Protein AF-A0A239KGS4-F1 (afdb_monomer)

Secondary structure (DSSP, 8-state):
-HHHHTT-----SS-HHHHHHHHHHHHHHHTT----S---HHHHHHHHHHHH-TT--PPEEESS-S-SSEEEEEETTTTEEEEEETTEEEEEEEEEEESSGGGS--EEEEEEEEEESPPB-GGGTS--B-TT-TT-TTTTEEEEETGGGGTSSEEE--S-GGGTTSEEESS-EEE-HHHHHHHHHHPPTT-EEEEE-HHHHHHTTEEE--S--

Nearest PDB structures (foldseek):
  4a1i-assembly1_A  TM=6.916E-01  e=2.604E-13  Bacillus subtilis
  5lb1-assembly2_B  TM=8.284E-01  e=2.197E-08  Mycobacterium tuberculosis H37Rv
  4xvo-assembly3_C  TM=7.934E-01  e=1.800E-08  Mycolicibacterium smegmatis MC2 155
  4jmx-assembly1_A  TM=7.770E-01  e=1.924E-08  Mycobacterium tuberculosis
  3zg4-assembly1_A  TM=7.367E-01  e=7.600E-09  Enterococcus faecium

Radius of gyration: 16.43 Å; Cα contacts (8 Å, |Δi|>4): 487; chains: 1; bounding box: 43×29×46 Å

InterPro domains:
  IPR005490 L,D-transpeptidase catalytic domain [PF03734] (70-195)
  IPR005490 L,D-transpeptidase catalytic domain [PS52029] (70-196)
  IPR005490 L,D-transpeptidase catalytic domain [cd16913] (71-195)
  IPR038063 L,D-transpeptidase catalytic domain-like [G3DSA:2.40.440.10] (63-195)
  IPR038063 L,D-transpeptidase catalytic domain-like [SSF141523] (68-195)
  IPR050979 Bacterial L,D-transpeptidase [PTHR30582] (54-197)

Solvent-accessible surface area (backbone atoms only — not comparable to full-atom values): 11067 Å² total; per-residue (Å²): 110,67,56,50,76,73,63,41,47,52,88,85,52,94,47,64,68,60,21,52,38,50,15,44,20,37,51,26,20,53,40,45,35,70,18,59,49,70,87,47,74,68,52,49,58,53,46,56,49,32,72,76,35,84,79,65,59,50,61,60,50,49,76,64,55,99,45,77,52,61,34,38,38,36,33,63,68,36,22,29,36,38,38,27,41,32,64,45,81,74,47,51,37,36,19,16,33,8,53,52,70,80,51,32,68,69,49,82,41,23,28,68,46,77,39,75,30,41,65,36,76,26,86,89,79,49,78,63,35,59,43,68,40,78,81,15,67,44,18,52,32,37,35,11,30,41,56,87,76,22,80,75,30,33,46,20,8,40,53,55,75,84,43,47,25,39,57,68,37,93,17,30,38,31,24,53,49,72,58,35,51,57,49,52,76,73,60,59,75,67,29,46,32,38,28,26,43,57,70,55,29,44,78,62,38,38,41,74,40,54,99,81,124

Mean predicted aligned error: 3.2 Å

Sequence (213 aa):
MALKELGYYKEDYQSQDINMRNAIVRFQSDLNLNVDGSFGKISLKALEKRMIDENFKYPDDVDNPPTDKEWIVINKTKRILTYYRGKEVIKKYPIAQGKNPSYTPEGKFTIVNKMVNPRWGGAGIATPVAGGSPENPLGYRWMGVSYKGGGSIGIHGNNSPTSIGTNASLGCIRMINSDVEELFEVVKLNIPVWIGSHEKLQQWGVYNNSYID

Structure (mmCIF, N/CA/C/O backbone):
data_AF-A0A239KGS4-F1
#
_entry.id   AF-A0A239KGS4-F1
#
loop_
_atom_site.group_PDB
_atom_site.id
_atom_site.type_symbol
_atom_site.label_atom_id
_atom_site.label_alt_id
_atom_site.label_comp_id
_atom_site.label_asym_id
_atom_site.label_entity_id
_atom_site.label_seq_id
_atom_site.pdbx_PDB_ins_code
_atom_site.Cartn_x
_atom_site.Cartn_y
_atom_site.Cartn_z
_atom_site.occupancy
_atom_site.B_iso_or_equiv
_atom_site.auth_seq_id
_atom_site.auth_comp_id
_atom_site.auth_asym_id
_atom_site.auth_atom_id
_atom_site.pdbx_PDB_model_num
ATOM 1 N N . MET A 1 1 ? 8.459 -4.650 22.638 1.00 73.12 1 MET A N 1
ATOM 2 C CA . MET A 1 1 ? 7.757 -5.831 23.181 1.00 73.12 1 MET A CA 1
ATOM 3 C C . MET A 1 1 ? 6.316 -5.860 22.674 1.00 73.12 1 MET A C 1
ATOM 5 O O . MET A 1 1 ? 6.033 -6.707 21.842 1.00 73.12 1 MET A O 1
ATOM 9 N N . ALA A 1 2 ? 5.495 -4.844 22.973 1.00 92.12 2 ALA A N 1
ATOM 10 C CA . ALA A 1 2 ? 4.084 -4.785 22.557 1.00 92.12 2 ALA A CA 1
ATOM 11 C C . ALA A 1 2 ? 3.809 -5.004 21.049 1.00 92.12 2 ALA A C 1
ATOM 13 O O . ALA A 1 2 ? 3.003 -5.851 20.689 1.00 92.12 2 ALA A O 1
ATOM 14 N N . LEU A 1 3 ? 4.509 -4.317 20.131 1.00 93.88 3 LEU A N 1
ATOM 15 C CA . LEU A 1 3 ? 4.275 -4.516 18.684 1.00 93.88 3 LEU A CA 1
ATOM 16 C C . LEU A 1 3 ? 4.621 -5.931 18.185 1.00 93.88 3 LEU A C 1
ATOM 18 O O . LEU A 1 3 ? 4.105 -6.358 17.154 1.00 93.88 3 LEU A O 1
ATOM 22 N N . LYS A 1 4 ? 5.496 -6.653 18.898 1.00 94.12 4 LYS A N 1
ATOM 23 C CA . LYS A 1 4 ? 5.814 -8.053 18.597 1.00 94.12 4 LYS A CA 1
ATOM 24 C C . LYS A 1 4 ? 4.689 -8.975 19.064 1.00 94.12 4 LYS A C 1
ATOM 26 O O . LYS A 1 4 ? 4.283 -9.837 18.299 1.00 94.12 4 LYS A O 1
ATOM 31 N N . GLU A 1 5 ? 4.160 -8.748 20.264 1.00 93.31 5 GLU A N 1
ATOM 32 C CA . GLU A 1 5 ? 3.013 -9.489 20.815 1.00 93.31 5 GLU A CA 1
ATOM 33 C C . GLU A 1 5 ? 1.747 -9.286 19.976 1.00 93.31 5 GLU A C 1
ATOM 35 O O . GLU A 1 5 ? 1.030 -10.238 19.701 1.00 93.31 5 GLU A O 1
ATOM 40 N N . LEU A 1 6 ? 1.538 -8.069 19.467 1.00 93.69 6 LEU A N 1
ATOM 41 C CA . LEU A 1 6 ? 0.438 -7.733 18.559 1.00 93.69 6 LEU A CA 1
ATOM 42 C C . LEU A 1 6 ? 0.643 -8.234 17.112 1.00 93.69 6 LEU A C 1
ATOM 44 O O . LEU A 1 6 ? -0.180 -7.948 16.245 1.00 93.69 6 LEU A O 1
ATOM 48 N N . GLY A 1 7 ? 1.744 -8.939 16.822 1.00 94.94 7 GLY A N 1
ATOM 49 C CA . GLY A 1 7 ? 1.984 -9.589 15.529 1.00 94.94 7 GLY A CA 1
ATOM 50 C C . GLY A 1 7 ? 2.492 -8.688 14.394 1.00 94.94 7 GLY A C 1
ATOM 51 O O . GLY A 1 7 ? 2.542 -9.127 13.246 1.00 94.94 7 GLY A O 1
ATOM 52 N N . TYR A 1 8 ? 2.899 -7.444 14.668 1.00 96.81 8 TYR A N 1
ATOM 53 C CA . TYR A 1 8 ? 3.414 -6.533 13.631 1.00 96.81 8 TYR A CA 1
ATOM 54 C C . TYR A 1 8 ? 4.899 -6.740 13.310 1.00 96.81 8 TYR A C 1
ATOM 56 O O . TYR A 1 8 ? 5.359 -6.401 12.214 1.00 96.81 8 TYR A O 1
ATOM 64 N N . TYR A 1 9 ? 5.667 -7.272 14.263 1.00 97.62 9 TYR A N 1
ATOM 65 C CA . TYR A 1 9 ? 7.092 -7.541 14.085 1.00 97.62 9 TYR A CA 1
ATOM 66 C C . TYR A 1 9 ? 7.311 -8.829 13.285 1.00 97.62 9 TYR A C 1
ATOM 68 O O . TYR A 1 9 ? 6.886 -9.902 13.706 1.00 97.62 9 TYR A O 1
ATOM 76 N N . LYS A 1 10 ? 8.031 -8.723 12.163 1.00 96.88 10 LYS A N 1
ATOM 77 C CA . LYS A 1 10 ? 8.506 -9.859 11.361 1.00 96.88 10 LYS A CA 1
ATOM 78 C C . LYS A 1 10 ? 10.023 -9.763 11.200 1.00 96.88 10 LYS A C 1
ATOM 80 O O . LYS A 1 10 ? 10.555 -8.661 11.066 1.00 96.88 10 LYS A O 1
ATOM 85 N N . GLU A 1 11 ? 10.704 -10.903 11.183 1.00 96.56 11 GLU A N 1
ATOM 86 C CA . GLU A 1 11 ? 12.157 -11.000 10.971 1.00 96.56 11 GLU A CA 1
ATOM 87 C C . GLU A 1 11 ? 12.492 -11.001 9.473 1.00 96.56 11 GLU A C 1
ATOM 89 O O . GLU A 1 11 ? 13.077 -11.937 8.942 1.00 96.56 11 GLU A O 1
ATOM 94 N N . ASP A 1 12 ? 12.072 -9.941 8.776 1.00 94.12 12 ASP A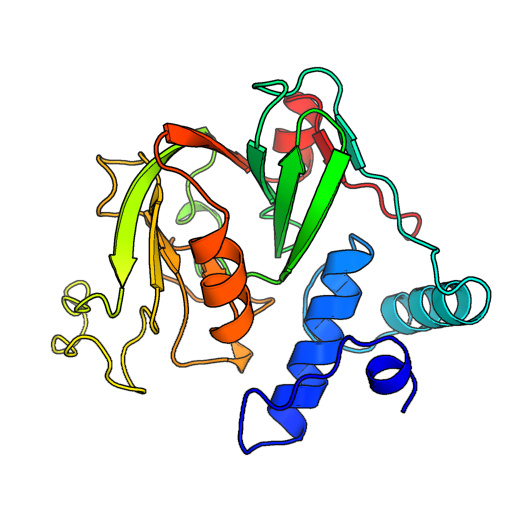 N 1
ATOM 95 C CA . ASP A 1 12 ? 12.236 -9.812 7.322 1.00 94.12 12 ASP A CA 1
ATOM 96 C C . ASP A 1 12 ? 13.696 -9.514 6.917 1.00 94.12 12 ASP A C 1
ATOM 98 O O . ASP A 1 12 ? 14.110 -9.801 5.795 1.00 94.12 12 ASP A O 1
ATOM 102 N N . TYR A 1 13 ? 14.470 -8.899 7.818 1.00 95.12 13 TYR A N 1
ATOM 103 C CA . TYR A 1 13 ? 15.855 -8.473 7.605 1.00 95.12 13 TYR A CA 1
ATOM 104 C C . TYR A 1 13 ? 16.752 -8.923 8.763 1.00 95.12 13 TYR A C 1
ATOM 106 O O . TYR A 1 13 ? 16.291 -9.121 9.884 1.00 95.12 13 TYR A O 1
ATOM 114 N N . GLN A 1 14 ? 18.065 -8.997 8.530 1.00 95.44 14 GLN A N 1
ATOM 115 C CA . GLN A 1 14 ? 19.038 -9.259 9.603 1.00 95.44 14 GLN A CA 1
ATOM 116 C C . GLN A 1 14 ? 19.087 -8.129 10.649 1.00 95.44 14 GLN A C 1
ATOM 118 O O . GLN A 1 14 ? 19.407 -8.362 11.811 1.00 95.44 14 GLN A O 1
ATOM 123 N N . SER A 1 15 ? 18.759 -6.896 10.250 1.00 96.81 15 SER A N 1
ATOM 124 C CA . SER A 1 15 ? 18.742 -5.737 11.145 1.00 96.81 15 SER A CA 1
ATOM 125 C C . SER A 1 15 ? 17.455 -5.690 11.972 1.00 96.81 15 SER A C 1
ATOM 127 O O . SER A 1 15 ? 16.360 -5.494 11.439 1.00 96.81 15 SER A O 1
ATOM 129 N N . GLN A 1 16 ? 17.603 -5.791 13.295 1.00 96.31 16 GLN A N 1
ATOM 130 C CA . GLN A 1 16 ? 16.496 -5.632 14.240 1.00 96.31 16 GLN A CA 1
ATOM 131 C C . GLN A 1 16 ? 15.873 -4.232 14.183 1.00 96.31 16 GLN A C 1
ATOM 133 O O . GLN A 1 16 ? 14.653 -4.116 14.285 1.00 96.31 16 GLN A O 1
ATOM 138 N N . ASP A 1 17 ? 16.671 -3.188 13.946 1.00 96.19 17 ASP A N 1
ATOM 139 C CA . ASP A 1 17 ? 16.175 -1.813 13.820 1.00 96.19 17 ASP A CA 1
ATOM 140 C C . ASP A 1 17 ? 15.245 -1.661 12.614 1.00 96.19 17 ASP A C 1
ATOM 142 O O . ASP A 1 17 ? 14.172 -1.062 12.718 1.00 96.19 17 ASP A O 1
ATOM 146 N N . ILE A 1 18 ? 15.607 -2.265 11.475 1.00 96.56 18 ILE A N 1
ATOM 147 C CA . ILE A 1 18 ? 14.750 -2.282 10.282 1.00 96.56 18 ILE A CA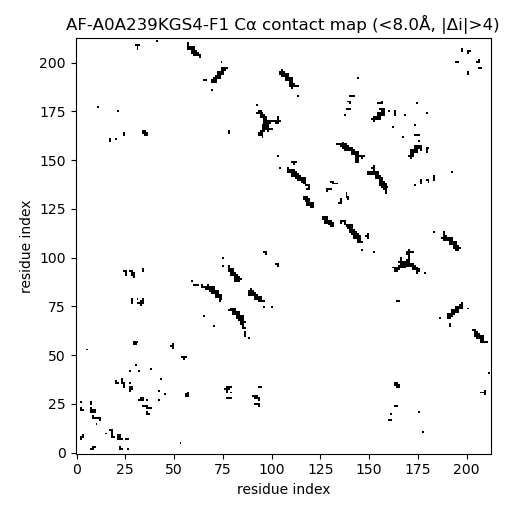 1
ATOM 148 C C . ILE A 1 18 ? 13.459 -3.055 10.568 1.00 96.56 18 ILE A C 1
ATOM 150 O O . ILE A 1 18 ? 12.375 -2.572 10.240 1.00 96.56 18 ILE A O 1
ATOM 154 N N . ASN A 1 19 ? 13.546 -4.222 11.211 1.00 97.50 19 ASN A N 1
ATOM 155 C CA . ASN A 1 19 ? 12.369 -5.029 11.542 1.00 97.50 19 ASN A CA 1
ATOM 156 C C . ASN A 1 19 ? 11.433 -4.314 12.526 1.00 97.50 19 ASN A C 1
ATOM 158 O O . ASN A 1 19 ? 10.214 -4.325 12.343 1.00 97.50 19 ASN A O 1
ATOM 162 N N . MET A 1 20 ? 11.986 -3.641 13.537 1.00 97.19 20 MET A N 1
ATOM 163 C CA . MET A 1 20 ? 11.213 -2.842 14.484 1.00 97.19 20 MET A CA 1
ATOM 164 C C . MET A 1 20 ? 10.552 -1.655 13.785 1.00 97.19 20 MET A C 1
ATOM 166 O O . MET A 1 20 ? 9.357 -1.423 13.962 1.00 97.19 20 MET A O 1
ATOM 170 N N . ARG A 1 21 ? 11.282 -0.940 12.922 1.00 97.06 21 ARG A N 1
ATOM 171 C CA . ARG A 1 21 ? 10.707 0.143 12.116 1.00 97.06 21 ARG A CA 1
ATOM 172 C C . ARG A 1 21 ? 9.576 -0.362 11.217 1.00 97.06 21 ARG A C 1
ATOM 174 O O . ARG A 1 21 ? 8.538 0.290 11.120 1.00 97.06 21 ARG A O 1
ATOM 181 N N . ASN A 1 22 ? 9.742 -1.529 10.597 1.00 97.94 22 ASN A N 1
ATOM 182 C CA . ASN A 1 22 ? 8.704 -2.168 9.788 1.00 97.94 22 ASN A CA 1
ATOM 183 C C . ASN A 1 22 ? 7.468 -2.530 10.622 1.00 97.94 22 ASN A C 1
ATOM 185 O O . ASN A 1 22 ? 6.345 -2.328 10.162 1.00 97.94 22 ASN A O 1
ATOM 189 N N . ALA A 1 23 ? 7.655 -2.983 11.864 1.00 98.19 23 ALA A N 1
ATOM 190 C CA . ALA A 1 23 ? 6.553 -3.200 12.797 1.00 98.19 23 ALA A CA 1
ATOM 191 C C . ALA A 1 23 ? 5.780 -1.900 13.081 1.00 98.19 23 ALA A C 1
ATOM 193 O O . ALA A 1 23 ? 4.551 -1.909 13.082 1.00 98.19 23 ALA A O 1
ATOM 194 N N . ILE A 1 24 ? 6.485 -0.773 13.256 1.00 98.06 24 ILE A N 1
ATOM 195 C CA . ILE A 1 24 ? 5.866 0.545 13.477 1.00 98.06 24 ILE A CA 1
ATOM 196 C C . ILE A 1 24 ? 5.016 0.960 12.274 1.00 98.06 24 ILE A C 1
ATOM 198 O O . ILE A 1 24 ? 3.851 1.308 12.451 1.00 98.06 24 ILE A O 1
ATOM 202 N N . VAL A 1 25 ? 5.555 0.907 11.050 1.00 98.50 25 VAL A N 1
ATOM 203 C CA . VAL A 1 25 ? 4.786 1.331 9.864 1.00 98.50 25 VAL A CA 1
ATOM 204 C C . VAL A 1 25 ? 3.604 0.404 9.572 1.00 98.50 25 VAL A C 1
ATOM 206 O O . VAL A 1 25 ? 2.551 0.887 9.161 1.00 98.50 25 VAL A O 1
ATOM 209 N N . ARG A 1 26 ? 3.727 -0.904 9.840 1.00 98.31 26 ARG A N 1
ATOM 210 C CA . ARG A 1 26 ? 2.603 -1.850 9.747 1.00 98.31 26 ARG A CA 1
ATOM 211 C C . ARG A 1 26 ? 1.505 -1.496 10.744 1.00 98.31 26 ARG A C 1
ATOM 213 O O . ARG A 1 26 ? 0.352 -1.367 10.341 1.00 98.31 26 ARG A O 1
ATOM 220 N N . PHE A 1 27 ? 1.874 -1.251 11.999 1.00 97.50 27 PHE A N 1
ATOM 221 C CA . PHE A 1 27 ? 0.950 -0.807 13.041 1.00 97.50 27 PHE A CA 1
ATOM 222 C C . PHE A 1 27 ? 0.238 0.503 12.674 1.00 97.50 27 PHE A C 1
ATOM 224 O O . PHE A 1 27 ? -0.985 0.589 12.759 1.00 97.50 27 PHE A O 1
ATOM 231 N N . GLN A 1 28 ? 0.985 1.504 12.194 1.00 97.44 28 GLN A N 1
ATOM 232 C CA . GLN A 1 28 ? 0.411 2.767 11.724 1.00 97.44 28 GLN A CA 1
ATOM 233 C C . GLN A 1 28 ? -0.597 2.541 10.589 1.00 97.44 28 GLN A C 1
ATOM 235 O O . GLN A 1 28 ? -1.690 3.104 10.625 1.00 97.44 28 GLN A O 1
ATOM 240 N N . SER A 1 29 ? -0.258 1.693 9.611 1.00 97.50 29 SER A N 1
ATOM 241 C CA . SER A 1 29 ? -1.142 1.407 8.477 1.00 97.50 29 SER A CA 1
ATOM 242 C C . SER A 1 29 ? -2.413 0.652 8.875 1.00 97.50 29 SER A C 1
ATOM 244 O O . SER A 1 29 ? -3.488 0.996 8.391 1.00 97.50 29 SER A O 1
ATOM 246 N N . ASP A 1 30 ? -2.326 -0.320 9.792 1.00 96.50 30 ASP A N 1
ATOM 247 C CA . ASP A 1 30 ? -3.486 -1.099 10.251 1.00 96.50 30 ASP A CA 1
ATOM 248 C C . ASP A 1 30 ? -4.516 -0.217 10.975 1.00 96.50 30 ASP A C 1
ATOM 250 O O . ASP A 1 30 ? -5.724 -0.436 10.877 1.00 96.50 30 ASP A O 1
ATOM 254 N N . LEU A 1 31 ? -4.038 0.849 11.623 1.00 95.06 31 LEU A N 1
ATOM 255 C CA . LEU A 1 31 ? -4.850 1.820 12.350 1.00 95.06 31 LEU A CA 1
ATOM 256 C C . LEU A 1 31 ? -5.144 3.117 11.575 1.00 95.06 31 LEU A C 1
ATOM 258 O O . LEU A 1 31 ? -5.547 4.101 12.190 1.00 95.06 31 LEU A O 1
ATOM 262 N N . ASN A 1 32 ? -4.971 3.157 10.248 1.00 95.62 32 ASN A N 1
ATOM 263 C CA . ASN A 1 32 ? -5.227 4.360 9.433 1.00 95.62 32 ASN A CA 1
ATOM 264 C C . ASN A 1 32 ? -4.472 5.625 9.883 1.00 95.62 32 ASN A C 1
ATOM 266 O O . ASN A 1 32 ? -4.914 6.745 9.602 1.00 95.62 32 ASN A O 1
ATOM 270 N N . LEU A 1 33 ? -3.346 5.478 10.577 1.00 95.38 33 LEU A N 1
ATOM 271 C CA . LEU A 1 33 ? -2.501 6.608 10.946 1.00 95.38 33 LEU A CA 1
ATOM 272 C C . LEU A 1 33 ? -1.686 7.063 9.732 1.00 95.38 33 LEU A C 1
ATOM 274 O O . LEU A 1 33 ? -1.494 6.317 8.771 1.00 95.38 33 LEU A O 1
ATOM 278 N N . ASN A 1 34 ? -1.150 8.281 9.787 1.00 95.12 34 ASN A N 1
ATOM 279 C CA . ASN A 1 34 ? -0.124 8.680 8.830 1.00 95.12 34 ASN A CA 1
ATOM 280 C C . ASN A 1 34 ? 1.103 7.779 9.009 1.00 95.12 34 ASN A C 1
ATOM 282 O O . ASN A 1 34 ? 1.717 7.756 10.075 1.00 95.12 34 ASN A O 1
ATOM 286 N N . VAL A 1 35 ? 1.455 7.028 7.967 1.00 97.31 35 VAL A N 1
ATOM 287 C CA . VAL A 1 35 ? 2.591 6.107 8.006 1.00 97.31 35 VAL A CA 1
ATOM 288 C C . VAL A 1 35 ? 3.876 6.896 7.793 1.00 97.31 35 VAL A C 1
ATOM 290 O O . VAL A 1 35 ? 4.150 7.346 6.683 1.00 97.31 35 VAL A O 1
ATOM 293 N N . ASP A 1 36 ? 4.684 7.067 8.831 1.00 95.62 36 ASP A N 1
ATOM 294 C CA . ASP A 1 36 ? 5.960 7.800 8.777 1.00 95.62 36 ASP A CA 1
ATOM 295 C C . ASP A 1 36 ? 7.137 7.034 9.408 1.00 95.62 36 ASP A C 1
ATOM 297 O O . ASP A 1 36 ? 8.301 7.385 9.200 1.00 95.62 36 ASP A O 1
ATOM 301 N N . GLY A 1 37 ? 6.853 5.942 10.124 1.00 95.12 37 GLY A N 1
ATOM 302 C CA . GLY A 1 37 ? 7.849 5.124 10.813 1.00 95.12 37 GLY A CA 1
ATOM 303 C C . GLY A 1 37 ? 8.373 5.727 12.115 1.00 95.12 37 GLY A C 1
ATOM 304 O O . GLY A 1 37 ? 9.279 5.152 12.714 1.00 95.12 37 GLY A O 1
ATOM 305 N N . SER A 1 38 ? 7.813 6.850 12.567 1.00 94.38 38 SER A N 1
ATOM 306 C CA . SER A 1 38 ? 8.094 7.456 13.865 1.00 94.38 38 SER A CA 1
ATOM 307 C C . SER A 1 38 ? 7.115 6.953 14.935 1.00 94.38 38 SER A C 1
ATOM 309 O O . SER A 1 38 ? 5.930 6.726 14.682 1.00 94.38 38 SER A O 1
ATOM 311 N N . PHE A 1 39 ? 7.592 6.782 16.170 1.00 94.00 39 PHE A N 1
ATOM 312 C CA . PHE A 1 39 ? 6.737 6.375 17.289 1.00 94.00 39 PHE A CA 1
ATOM 313 C C . PHE A 1 39 ? 6.442 7.560 18.215 1.00 94.00 39 PHE A C 1
ATOM 315 O O . PHE A 1 39 ? 6.996 7.685 19.304 1.00 94.00 39 PHE A O 1
ATOM 322 N N . GLY A 1 40 ? 5.600 8.478 17.733 1.00 93.31 40 GLY A N 1
ATOM 323 C CA . GLY A 1 40 ? 5.194 9.677 18.469 1.00 93.31 40 GLY A CA 1
ATOM 324 C C . GLY A 1 40 ? 3.956 9.489 19.356 1.00 93.31 40 GLY A C 1
ATOM 325 O O . GLY A 1 40 ? 3.429 8.389 19.524 1.00 93.31 40 GLY A O 1
ATOM 326 N N . LYS A 1 41 ? 3.436 10.609 19.881 1.00 93.62 41 LYS A N 1
ATOM 327 C CA . LYS A 1 41 ? 2.258 10.645 20.775 1.00 93.62 41 LYS A CA 1
ATOM 328 C C . LYS A 1 41 ? 1.016 9.975 20.174 1.00 93.62 41 LYS A C 1
ATOM 330 O O . LYS A 1 41 ? 0.265 9.332 20.898 1.00 93.62 41 LYS A O 1
ATOM 335 N N . ILE A 1 42 ? 0.798 10.132 18.868 1.00 92.69 42 ILE A N 1
ATOM 336 C CA . ILE A 1 42 ? -0.347 9.542 18.157 1.00 92.69 42 ILE A CA 1
ATOM 337 C C . ILE A 1 42 ? -0.223 8.012 18.128 1.00 92.69 42 ILE A C 1
ATOM 339 O O . ILE A 1 42 ? -1.161 7.321 18.519 1.00 92.69 42 ILE A O 1
ATOM 343 N N . SER A 1 43 ? 0.948 7.487 17.749 1.00 94.38 43 SER A N 1
ATOM 344 C CA . SER A 1 43 ? 1.236 6.045 17.766 1.00 94.38 43 SER A CA 1
ATOM 345 C C . SER A 1 43 ? 1.101 5.457 19.175 1.00 94.38 43 SER A C 1
ATOM 347 O O . SER A 1 43 ? 0.540 4.376 19.326 1.00 94.38 43 SER A O 1
ATOM 349 N N . LEU A 1 44 ? 1.545 6.183 20.210 1.00 94.44 44 LEU A N 1
ATOM 350 C CA . LEU A 1 44 ? 1.400 5.755 21.604 1.00 94.44 44 LEU A CA 1
ATOM 351 C C . LEU A 1 44 ? -0.073 5.642 22.027 1.00 94.44 44 LEU A C 1
ATOM 353 O O . LEU A 1 44 ? -0.482 4.584 22.490 1.00 94.44 44 LEU A O 1
ATOM 357 N N . LYS A 1 45 ? -0.892 6.677 21.789 1.00 92.88 45 LYS A N 1
ATOM 358 C CA . LYS A 1 45 ? -2.340 6.640 22.087 1.00 92.88 45 LYS A CA 1
ATOM 359 C C . LYS A 1 45 ? -3.060 5.513 21.346 1.00 92.88 45 LYS A C 1
ATOM 361 O O . LYS A 1 45 ? -3.975 4.883 21.872 1.00 92.88 45 LYS A O 1
ATOM 366 N N . ALA A 1 46 ? -2.672 5.275 20.096 1.00 93.06 46 ALA A N 1
ATOM 367 C CA . ALA A 1 46 ? -3.222 4.188 19.304 1.00 93.06 46 ALA A CA 1
ATOM 368 C C . ALA A 1 46 ? -2.821 2.817 19.880 1.00 93.06 46 ALA A C 1
ATOM 370 O O . ALA A 1 46 ? -3.640 1.899 19.895 1.00 93.06 46 ALA A O 1
ATOM 371 N N . LEU A 1 47 ? -1.588 2.689 20.386 1.00 93.94 47 LEU A N 1
ATOM 372 C CA . LEU A 1 47 ? -1.099 1.460 21.007 1.00 93.94 47 LEU A CA 1
ATOM 373 C C . LEU A 1 47 ? -1.839 1.179 22.315 1.00 93.94 47 LEU A C 1
ATOM 375 O O . LEU A 1 47 ? -2.278 0.054 22.513 1.00 93.94 47 LEU A O 1
ATOM 379 N N . GLU A 1 48 ? -2.049 2.194 23.155 1.00 93.50 48 GLU A N 1
ATOM 380 C CA . GLU A 1 48 ? -2.834 2.077 24.393 1.00 93.50 48 GLU A CA 1
ATOM 381 C C . GLU A 1 48 ? -4.236 1.515 24.115 1.00 93.50 48 GLU A C 1
ATOM 383 O O . GLU A 1 48 ? -4.668 0.573 24.775 1.00 93.50 48 GLU A O 1
ATOM 388 N N . LYS A 1 49 ? -4.923 2.017 23.077 1.00 92.06 49 LYS A N 1
ATOM 389 C CA . LYS A 1 49 ? -6.227 1.477 22.652 1.00 92.06 49 LYS A CA 1
ATOM 390 C C . LYS A 1 49 ? -6.135 0.021 22.196 1.00 92.06 49 LYS A C 1
ATOM 392 O O . LYS A 1 49 ? -6.947 -0.793 22.620 1.00 92.06 49 LYS A O 1
ATOM 397 N N . ARG A 1 50 ? -5.142 -0.306 21.364 1.00 91.81 50 ARG A N 1
ATOM 398 C CA . ARG A 1 50 ? -4.922 -1.665 20.842 1.00 91.81 50 ARG A CA 1
ATOM 399 C C . ARG A 1 50 ? -4.525 -2.667 21.934 1.00 91.81 50 ARG A C 1
ATOM 401 O O . ARG A 1 50 ? -4.744 -3.855 21.769 1.00 91.81 50 ARG A O 1
ATOM 408 N N . MET A 1 51 ? -3.930 -2.206 23.033 1.00 92.25 51 MET A N 1
ATOM 409 C CA . MET A 1 51 ? -3.618 -3.047 24.194 1.00 92.25 51 MET A CA 1
ATOM 410 C C . MET A 1 51 ? -4.836 -3.292 25.093 1.00 92.25 51 MET A C 1
ATOM 412 O O . MET A 1 51 ? -4.873 -4.302 25.786 1.00 92.25 51 MET A O 1
ATOM 416 N N . ILE A 1 52 ? -5.818 -2.384 25.094 1.00 92.81 52 ILE A N 1
ATOM 417 C CA . ILE A 1 52 ? -7.094 -2.568 25.805 1.00 92.81 52 ILE A CA 1
ATOM 418 C C . ILE A 1 52 ? -8.019 -3.502 25.015 1.00 92.81 52 ILE A C 1
ATOM 420 O O . ILE A 1 52 ? -8.669 -4.363 25.600 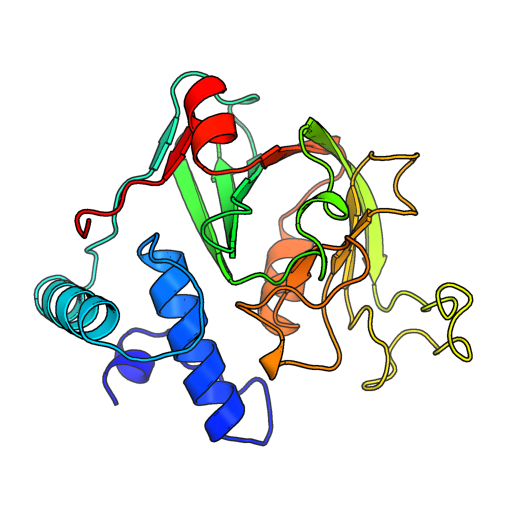1.00 92.81 52 ILE A O 1
ATOM 424 N N . ASP A 1 53 ? -8.068 -3.333 23.695 1.00 91.94 53 ASP A N 1
ATOM 425 C CA . ASP A 1 53 ? -8.804 -4.190 22.769 1.00 91.94 53 ASP A CA 1
ATOM 426 C C . ASP A 1 53 ? -7.880 -4.591 21.614 1.00 91.94 53 ASP A C 1
ATOM 428 O O . ASP A 1 53 ? -7.604 -3.808 20.699 1.00 91.94 53 ASP A O 1
ATOM 432 N N . GLU A 1 54 ? -7.416 -5.840 21.654 1.00 88.19 54 GLU A N 1
ATOM 433 C CA . GLU A 1 54 ? -6.520 -6.414 20.649 1.00 88.19 54 GLU A CA 1
ATOM 434 C C . GLU A 1 54 ? -7.141 -6.499 19.252 1.00 88.19 54 GLU A C 1
ATOM 436 O O . GLU A 1 54 ? -6.418 -6.735 18.288 1.00 88.19 54 GLU A O 1
ATOM 441 N N . ASN A 1 55 ? -8.455 -6.297 19.117 1.00 88.00 55 ASN A N 1
ATOM 442 C CA . ASN A 1 55 ? -9.169 -6.278 17.846 1.00 88.00 55 ASN A CA 1
ATOM 443 C C . ASN A 1 55 ? -9.502 -4.860 17.374 1.00 88.00 55 ASN A C 1
ATOM 445 O O . ASN A 1 55 ? -9.856 -4.692 16.205 1.00 88.00 55 ASN A O 1
ATOM 449 N N . PHE A 1 56 ? -9.265 -3.831 18.194 1.00 87.88 56 PHE A N 1
ATOM 450 C CA . PHE A 1 56 ? -9.533 -2.437 17.849 1.00 87.88 56 PHE A CA 1
ATOM 451 C C . PHE A 1 56 ? -8.826 -2.008 16.558 1.00 87.88 56 PHE A C 1
ATOM 453 O O . PHE A 1 56 ? -7.594 -1.944 16.508 1.00 87.88 56 PHE A O 1
ATOM 460 N N . LYS A 1 57 ? -9.600 -1.663 15.528 1.00 84.06 57 LYS A N 1
ATOM 461 C CA . LYS A 1 57 ? -9.123 -1.027 14.294 1.00 84.06 57 LYS A CA 1
ATOM 462 C C . LYS A 1 57 ? -10.039 0.129 13.935 1.00 84.06 57 LYS A C 1
ATOM 464 O O . LYS A 1 57 ? -11.243 0.070 14.173 1.00 84.06 57 LYS A O 1
ATOM 469 N N . TYR A 1 58 ? -9.475 1.171 13.334 1.00 84.31 58 TYR A N 1
ATOM 470 C CA . TYR A 1 58 ? -10.296 2.243 12.784 1.00 84.31 58 TYR A CA 1
ATOM 471 C C . TYR A 1 58 ? -11.013 1.740 11.526 1.00 84.31 58 TYR A C 1
ATOM 473 O O . TYR A 1 58 ? -10.352 1.138 10.667 1.00 84.31 58 TYR A O 1
ATOM 481 N N . PRO A 1 59 ? -12.334 1.965 11.415 1.00 87.75 59 PRO A N 1
ATOM 482 C CA . PRO A 1 59 ? -13.098 1.475 10.285 1.00 87.75 59 PRO A CA 1
ATOM 483 C C . PRO A 1 59 ? -12.715 2.224 9.011 1.00 87.75 59 PRO A C 1
ATOM 485 O O . PRO A 1 59 ? -12.360 3.409 9.036 1.00 87.75 59 PRO A O 1
ATOM 488 N N . ASP A 1 60 ? -12.826 1.508 7.900 1.00 94.75 60 ASP A N 1
ATOM 489 C CA . ASP A 1 60 ? -12.939 2.126 6.590 1.00 94.75 60 ASP A CA 1
ATOM 490 C C . ASP A 1 60 ? -14.402 2.057 6.178 1.00 94.75 60 ASP A C 1
ATOM 492 O O . ASP A 1 60 ? -14.992 0.977 6.218 1.00 94.75 60 ASP A O 1
ATOM 496 N N . ASP A 1 61 ? -14.954 3.184 5.746 1.00 95.50 61 ASP A N 1
ATOM 497 C CA . ASP A 1 61 ? -16.289 3.222 5.160 1.00 95.50 61 ASP A CA 1
ATOM 498 C C . ASP A 1 61 ? -16.170 3.349 3.644 1.00 95.50 61 ASP A C 1
ATOM 500 O O . ASP A 1 61 ? -15.390 4.152 3.121 1.00 95.50 61 ASP A O 1
ATOM 504 N N . VAL A 1 62 ? -16.938 2.528 2.928 1.00 97.44 62 VAL A N 1
ATOM 505 C CA . VAL A 1 62 ? -16.985 2.534 1.466 1.00 97.44 62 VAL A CA 1
ATOM 506 C C . VAL A 1 62 ? -18.437 2.608 1.012 1.00 97.44 62 VAL A C 1
ATOM 508 O O . VAL A 1 62 ? -19.220 1.678 1.234 1.00 97.44 62 VAL A O 1
ATOM 511 N N . ASP A 1 63 ? -18.800 3.690 0.329 1.00 97.12 63 ASP A N 1
ATOM 512 C CA . ASP A 1 63 ? -20.164 3.891 -0.165 1.00 97.12 63 ASP A CA 1
ATOM 513 C C . ASP A 1 63 ? -20.447 2.976 -1.356 1.00 97.12 63 ASP A C 1
ATOM 515 O O . ASP A 1 63 ? -21.336 2.122 -1.301 1.00 97.12 63 ASP A O 1
ATOM 519 N N . ASN A 1 64 ? -19.635 3.128 -2.406 1.00 94.56 64 ASN A N 1
AT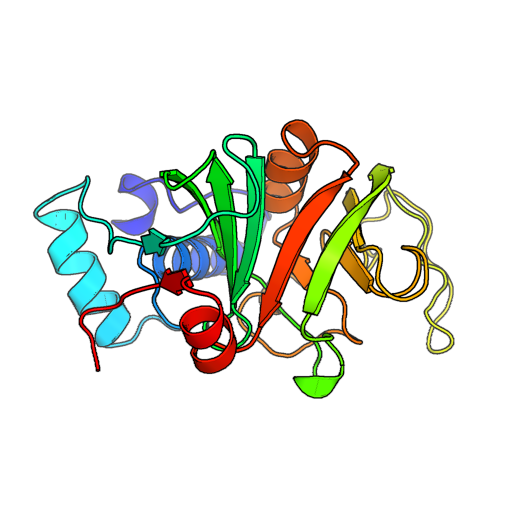OM 520 C CA . ASN A 1 64 ? -19.819 2.504 -3.713 1.00 94.56 64 ASN A CA 1
ATOM 521 C C . ASN A 1 64 ? -18.519 1.810 -4.150 1.00 94.56 64 ASN A C 1
ATOM 523 O O . ASN A 1 64 ? -17.744 2.394 -4.919 1.00 94.56 64 ASN A O 1
ATOM 527 N N . PRO A 1 65 ? -18.238 0.588 -3.658 1.00 97.50 65 PRO A N 1
ATOM 528 C CA . PRO A 1 65 ? -17.057 -0.139 -4.098 1.00 97.50 65 PRO A CA 1
ATOM 529 C C . PRO A 1 65 ? -17.161 -0.430 -5.607 1.00 97.50 65 PRO A C 1
ATOM 531 O O . PRO A 1 65 ? -18.261 -0.643 -6.121 1.00 97.50 65 PRO A O 1
ATOM 534 N N . PRO A 1 66 ? -16.038 -0.476 -6.345 1.00 98.06 66 PRO A N 1
ATOM 535 C CA . PRO A 1 66 ? -16.053 -0.763 -7.782 1.00 98.06 66 PRO A CA 1
ATOM 536 C C . PRO A 1 66 ? -16.521 -2.188 -8.121 1.00 98.06 66 PRO A C 1
ATOM 538 O O . PRO A 1 66 ? -16.782 -2.485 -9.283 1.00 98.06 66 PRO A O 1
ATOM 541 N N . THR A 1 67 ? -16.551 -3.081 -7.133 1.00 98.06 67 THR A N 1
ATOM 542 C CA . THR A 1 67 ? -16.931 -4.489 -7.255 1.00 98.06 67 THR A CA 1
ATOM 543 C C . THR A 1 67 ? -17.278 -5.044 -5.870 1.00 98.06 67 THR A C 1
ATOM 545 O O . THR A 1 67 ? -16.823 -4.511 -4.860 1.00 98.06 67 THR A O 1
ATOM 548 N N . ASP A 1 68 ? -18.057 -6.121 -5.814 1.00 97.75 68 ASP A N 1
ATOM 549 C CA . ASP A 1 68 ? -18.264 -6.942 -4.612 1.00 97.75 68 ASP A CA 1
ATOM 550 C C . ASP A 1 68 ? -17.081 -7.894 -4.335 1.00 97.75 68 ASP A C 1
ATOM 552 O O . ASP A 1 68 ? -16.952 -8.443 -3.241 1.00 97.75 68 ASP A O 1
ATOM 556 N N . LYS A 1 69 ? -16.188 -8.061 -5.319 1.00 97.81 69 LYS A N 1
ATOM 557 C CA . LYS A 1 69 ? -14.949 -8.849 -5.238 1.00 97.81 69 LYS A CA 1
ATOM 558 C C . LYS A 1 69 ? -13.780 -8.012 -4.723 1.00 97.81 69 LYS A C 1
ATOM 560 O O . LYS A 1 69 ? -13.956 -6.965 -4.100 1.00 97.81 69 LYS A O 1
ATOM 565 N N . GLU A 1 70 ? -12.566 -8.498 -4.954 1.00 98.56 70 GLU A N 1
ATOM 566 C CA . GLU A 1 70 ? -11.355 -7.870 -4.463 1.00 98.56 70 GLU A CA 1
ATOM 567 C C . GLU A 1 70 ? -10.913 -6.649 -5.277 1.00 98.56 70 GLU A C 1
ATOM 569 O O . GLU A 1 70 ? -10.993 -6.631 -6.508 1.00 98.56 70 GLU A O 1
ATOM 574 N N . TRP A 1 71 ? -10.412 -5.631 -4.579 1.00 98.81 71 TRP A N 1
ATOM 575 C CA . TRP A 1 71 ? -9.891 -4.395 -5.164 1.00 98.81 71 TRP A CA 1
ATOM 576 C C . TRP A 1 71 ? -8.902 -3.706 -4.214 1.00 98.81 71 TRP A C 1
ATOM 578 O O . TRP A 1 71 ? -8.760 -4.089 -3.052 1.00 98.81 71 TRP A O 1
ATOM 588 N N . ILE A 1 72 ? -8.174 -2.712 -4.725 1.00 98.88 72 ILE A N 1
ATOM 589 C CA . ILE A 1 72 ? -7.124 -1.997 -3.992 1.00 98.88 72 ILE A CA 1
ATOM 590 C C . ILE A 1 72 ? -7.425 -0.499 -3.947 1.00 98.88 72 ILE A C 1
ATOM 592 O O . ILE A 1 72 ? -7.806 0.100 -4.954 1.00 98.88 72 ILE A O 1
ATOM 596 N N . VAL A 1 73 ? -7.140 0.123 -2.805 1.00 98.88 73 VAL A N 1
ATOM 597 C CA . VAL A 1 73 ? -7.006 1.577 -2.665 1.00 98.88 73 VAL A CA 1
ATOM 598 C C . VAL A 1 73 ? -5.587 1.930 -2.259 1.00 98.88 73 VAL A C 1
ATOM 600 O O . VAL A 1 73 ? -5.012 1.302 -1.377 1.00 98.88 73 VAL A O 1
ATOM 603 N N . ILE A 1 74 ? -5.041 2.977 -2.870 1.00 98.75 74 ILE A N 1
ATOM 604 C CA . ILE A 1 74 ? -3.804 3.635 -2.467 1.00 98.75 74 ILE A CA 1
ATOM 605 C C . ILE A 1 74 ? -4.155 5.027 -1.949 1.00 98.75 74 ILE A C 1
ATOM 607 O O . ILE A 1 74 ? -4.460 5.931 -2.731 1.00 98.75 74 ILE A O 1
ATOM 611 N N . ASN A 1 75 ? -4.078 5.206 -0.631 1.00 98.44 75 ASN A N 1
ATOM 612 C CA . ASN A 1 75 ? -4.196 6.506 0.012 1.00 98.44 75 ASN A CA 1
ATOM 613 C C . ASN A 1 75 ? -2.817 7.168 0.087 1.00 98.44 75 ASN A C 1
ATOM 615 O O . ASN A 1 75 ? -1.978 6.832 0.927 1.00 98.44 75 ASN A O 1
ATOM 619 N N . LYS A 1 76 ? -2.594 8.135 -0.804 1.00 97.38 76 LYS A N 1
ATOM 620 C CA . LYS A 1 76 ? -1.330 8.868 -0.949 1.00 97.38 76 LYS A CA 1
ATOM 621 C C . LYS A 1 76 ? -1.003 9.759 0.248 1.00 97.38 76 LYS A C 1
ATOM 623 O O . LYS A 1 76 ? 0.168 9.932 0.583 1.00 97.38 76 LYS A O 1
ATOM 628 N N . THR A 1 77 ? -2.024 10.328 0.891 1.00 96.12 77 THR A N 1
ATOM 629 C CA . THR A 1 77 ? -1.853 11.213 2.053 1.00 96.12 77 THR A CA 1
ATOM 630 C C . THR A 1 77 ? -1.355 10.417 3.255 1.00 96.12 77 THR A C 1
ATOM 632 O O . THR A 1 77 ? -0.360 10.793 3.870 1.00 96.12 77 THR A O 1
ATOM 635 N N . LYS A 1 78 ? -1.995 9.273 3.532 1.00 96.69 78 LYS A N 1
ATOM 636 C CA . LYS A 1 78 ? -1.662 8.412 4.676 1.00 96.69 78 LYS A CA 1
ATOM 637 C C . LYS A 1 78 ? -0.526 7.423 4.399 1.00 96.69 78 LYS A C 1
ATOM 639 O O . LYS A 1 78 ? 0.038 6.881 5.344 1.00 96.69 78 LYS A O 1
ATOM 644 N N . ARG A 1 79 ? -0.172 7.210 3.123 1.00 98.19 79 ARG A N 1
ATOM 645 C CA . ARG A 1 79 ? 0.787 6.196 2.638 1.00 98.19 79 ARG A CA 1
ATOM 646 C C . ARG A 1 79 ? 0.372 4.773 3.018 1.00 98.19 79 ARG A C 1
ATOM 648 O O . ARG A 1 79 ? 1.169 3.980 3.519 1.00 98.19 79 ARG A O 1
ATOM 655 N N . ILE A 1 80 ? -0.887 4.459 2.720 1.00 98.69 80 ILE A N 1
ATOM 656 C CA . ILE A 1 80 ? -1.503 3.158 2.993 1.00 98.69 80 ILE A CA 1
ATOM 657 C C . ILE A 1 80 ? -2.031 2.563 1.689 1.00 98.69 80 ILE A C 1
ATOM 659 O O . ILE A 1 80 ? -2.708 3.245 0.918 1.00 98.69 80 ILE A O 1
ATOM 663 N N . LEU A 1 81 ? -1.731 1.286 1.462 1.00 98.81 81 LEU A N 1
ATOM 664 C CA 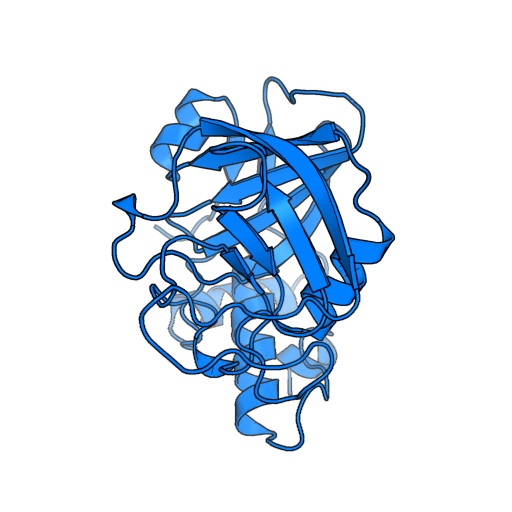. LEU A 1 81 ? -2.450 0.432 0.525 1.00 98.81 81 LEU A CA 1
ATOM 665 C C . LEU A 1 81 ? -3.467 -0.387 1.314 1.00 98.81 81 LEU A C 1
ATOM 667 O O . LEU A 1 81 ? -3.073 -1.125 2.214 1.00 98.81 81 LEU A O 1
ATOM 671 N N . THR A 1 82 ? -4.743 -0.304 0.954 1.00 98.81 82 THR A N 1
ATOM 672 C CA . THR A 1 82 ? -5.790 -1.164 1.516 1.00 98.81 82 THR A CA 1
ATOM 673 C C . THR A 1 82 ? -6.283 -2.136 0.453 1.00 98.81 82 THR A C 1
ATOM 675 O O . THR A 1 82 ? -6.652 -1.729 -0.649 1.00 98.81 82 THR A O 1
ATOM 678 N N . TYR A 1 83 ? -6.275 -3.424 0.784 1.00 98.75 83 TYR A N 1
ATOM 679 C CA . TYR A 1 83 ? -6.876 -4.494 0.003 1.00 98.75 83 TYR A CA 1
ATOM 680 C C . TYR A 1 83 ? -8.256 -4.808 0.579 1.00 98.75 83 TYR A C 1
ATOM 682 O O . TYR A 1 83 ? -8.376 -5.136 1.762 1.00 98.75 83 TYR A O 1
ATOM 690 N N . TYR A 1 84 ? -9.286 -4.687 -0.251 1.00 98.69 84 TYR A N 1
ATOM 691 C CA . TYR A 1 84 ? -10.682 -4.875 0.133 1.00 98.69 84 TYR A CA 1
ATOM 692 C C . TYR A 1 84 ? -11.300 -6.078 -0.570 1.00 98.69 84 TYR A C 1
ATOM 694 O O . TYR A 1 84 ? -10.836 -6.478 -1.639 1.00 98.69 84 TYR A O 1
ATOM 702 N N . ARG A 1 85 ? -12.416 -6.567 -0.022 1.00 98.38 85 ARG A N 1
ATOM 703 C CA . ARG A 1 85 ? -13.435 -7.352 -0.729 1.00 98.38 85 ARG A CA 1
ATOM 704 C C . ARG A 1 85 ? -14.787 -6.671 -0.540 1.00 98.38 85 ARG A C 1
ATOM 706 O O . ARG A 1 85 ? -15.275 -6.571 0.583 1.00 98.38 85 ARG A O 1
ATOM 713 N N . GLY A 1 86 ? -15.387 -6.164 -1.614 1.00 98.19 86 GLY A N 1
ATOM 714 C CA . GLY A 1 86 ? -16.574 -5.319 -1.488 1.00 98.19 86 GLY A CA 1
ATOM 715 C C . GLY A 1 86 ? -16.283 -4.118 -0.585 1.00 98.19 86 GLY A C 1
ATOM 716 O O . GLY A 1 86 ? -15.438 -3.290 -0.915 1.00 98.19 86 GLY A O 1
ATOM 717 N N . LYS A 1 87 ? -16.953 -4.039 0.568 1.00 97.69 87 LYS A N 1
ATOM 718 C CA . LYS A 1 87 ? -16.727 -2.993 1.584 1.00 97.69 87 LYS A CA 1
ATOM 719 C C . LYS A 1 87 ? -15.784 -3.425 2.714 1.00 97.69 87 LYS A C 1
ATOM 721 O O . LYS A 1 87 ? -15.371 -2.596 3.514 1.00 97.69 87 LYS A O 1
ATOM 726 N N . GLU A 1 88 ? -15.455 -4.710 2.794 1.00 96.88 88 GLU A N 1
ATOM 727 C CA . GLU A 1 88 ? -14.656 -5.276 3.877 1.00 96.88 88 GLU A CA 1
ATOM 728 C C . GLU A 1 88 ? -13.166 -5.002 3.655 1.00 96.88 88 GLU A C 1
ATOM 730 O O . GLU A 1 88 ? -12.628 -5.274 2.579 1.00 96.88 88 GLU A O 1
ATOM 735 N N . VAL A 1 89 ? -12.486 -4.498 4.687 1.00 97.62 89 VAL A N 1
ATOM 736 C CA . VAL A 1 89 ? -11.021 -4.422 4.726 1.00 97.62 89 VAL A CA 1
ATOM 737 C C . VAL A 1 89 ? -10.468 -5.827 4.944 1.00 97.62 89 VAL A C 1
ATOM 739 O O . VAL A 1 89 ? -10.615 -6.383 6.028 1.00 97.62 89 VAL A O 1
ATOM 742 N N . ILE A 1 90 ? -9.753 -6.363 3.957 1.00 97.62 90 ILE A N 1
ATOM 743 C CA . ILE A 1 90 ? -9.017 -7.622 4.116 1.00 97.62 90 ILE A CA 1
ATOM 744 C C . ILE A 1 90 ? -7.673 -7.355 4.790 1.00 97.62 90 ILE A C 1
ATOM 746 O O . ILE A 1 90 ? -7.311 -8.030 5.754 1.00 97.62 90 ILE A O 1
ATOM 750 N N . LYS A 1 91 ? -6.916 -6.364 4.295 1.00 97.62 91 LYS A N 1
ATOM 751 C CA . LYS A 1 91 ? -5.622 -5.992 4.882 1.00 97.62 91 LYS A CA 1
ATOM 752 C C . LYS A 1 91 ? -5.151 -4.602 4.473 1.00 97.62 91 LYS A C 1
ATOM 754 O O . LYS A 1 91 ? -5.460 -4.125 3.383 1.00 97.62 91 LYS A O 1
ATOM 759 N N . LYS A 1 92 ? -4.353 -3.980 5.341 1.00 98.50 92 LYS A N 1
ATOM 760 C CA . LYS A 1 92 ? -3.671 -2.706 5.101 1.00 98.50 92 LYS A CA 1
ATOM 761 C C . LYS A 1 92 ? -2.165 -2.914 5.115 1.00 98.50 92 LYS A C 1
ATOM 763 O O . LYS A 1 92 ? -1.651 -3.718 5.891 1.00 98.50 92 LYS A O 1
ATOM 768 N N . TYR A 1 93 ? -1.473 -2.179 4.255 1.00 98.69 93 TYR A N 1
ATOM 769 C CA . TYR A 1 93 ? -0.029 -2.252 4.110 1.00 98.69 93 TYR A CA 1
ATOM 770 C C . TYR A 1 93 ? 0.576 -0.849 4.048 1.00 98.69 93 TYR A C 1
ATOM 772 O O . TYR A 1 93 ? 0.026 0.034 3.379 1.00 98.69 93 TYR A O 1
ATOM 780 N N . PRO A 1 94 ? 1.733 -0.631 4.689 1.00 98.69 94 PRO A N 1
ATOM 781 C CA . PRO A 1 94 ? 2.457 0.618 4.561 1.00 98.69 94 PRO A CA 1
ATOM 782 C C . PRO A 1 94 ? 3.141 0.689 3.193 1.00 98.69 94 PRO A C 1
ATOM 784 O O . PRO A 1 94 ? 3.706 -0.296 2.710 1.00 98.69 94 PRO A O 1
ATOM 787 N N . ILE A 1 95 ? 3.133 1.872 2.582 1.00 98.69 95 ILE A N 1
ATOM 788 C CA . ILE A 1 95 ? 3.777 2.092 1.284 1.00 98.69 95 ILE A CA 1
ATOM 789 C C . ILE A 1 95 ? 4.762 3.261 1.304 1.00 98.69 95 ILE A C 1
ATOM 791 O O . ILE A 1 95 ? 4.777 4.091 2.213 1.00 98.69 95 ILE A O 1
ATOM 795 N N . ALA A 1 96 ? 5.570 3.361 0.255 1.00 98.12 96 ALA A N 1
ATOM 796 C CA . ALA A 1 96 ? 6.160 4.623 -0.175 1.00 98.12 96 ALA A CA 1
ATOM 797 C C . ALA A 1 96 ? 5.676 4.986 -1.577 1.00 98.12 96 ALA A C 1
ATOM 799 O O . ALA A 1 96 ? 5.405 4.112 -2.401 1.00 98.12 96 ALA A O 1
ATOM 800 N N . GLN A 1 97 ? 5.601 6.284 -1.847 1.00 94.44 97 GLN A N 1
ATOM 801 C CA . GLN A 1 97 ? 5.127 6.830 -3.119 1.00 94.44 97 GLN A CA 1
ATOM 802 C C . GLN A 1 97 ? 6.208 7.668 -3.812 1.00 94.44 97 GLN A C 1
ATOM 804 O O . GLN A 1 97 ? 7.357 7.730 -3.356 1.00 94.44 97 GLN A O 1
ATOM 809 N N . GLY A 1 98 ? 5.840 8.319 -4.918 1.00 93.94 98 GLY A N 1
ATOM 810 C CA . GLY A 1 98 ? 6.707 9.233 -5.653 1.00 93.94 98 GLY A CA 1
ATOM 811 C C . GLY A 1 98 ? 7.310 10.322 -4.766 1.00 93.94 98 GLY A C 1
ATOM 812 O O . GLY A 1 98 ? 6.617 10.915 -3.943 1.00 93.94 98 GLY A O 1
ATOM 813 N N . LYS A 1 99 ? 8.605 10.611 -4.956 1.00 93.88 99 LYS A N 1
ATOM 814 C CA . LYS A 1 99 ? 9.333 11.676 -4.241 1.00 93.88 99 LYS A CA 1
ATOM 815 C C . LYS A 1 99 ? 8.645 13.038 -4.351 1.00 93.88 99 LYS A C 1
ATOM 817 O O . LYS A 1 99 ? 8.587 13.786 -3.384 1.00 93.88 99 LYS A O 1
ATOM 822 N N . ASN A 1 100 ? 8.071 13.315 -5.520 1.00 93.06 100 ASN A N 1
ATOM 823 C CA . ASN A 1 100 ? 7.034 14.317 -5.681 1.00 93.06 100 ASN A CA 1
ATOM 824 C C . ASN A 1 100 ? 5.684 13.578 -5.689 1.00 93.06 100 ASN A C 1
ATOM 826 O O . ASN A 1 100 ? 5.514 12.689 -6.530 1.00 93.06 100 ASN A O 1
ATOM 830 N N . PRO A 1 101 ? 4.727 13.921 -4.807 1.00 87.06 101 PRO A N 1
ATOM 831 C CA . PRO A 1 101 ? 3.413 13.281 -4.777 1.00 87.06 101 PRO A CA 1
ATOM 832 C C . PRO A 1 101 ? 2.659 13.297 -6.115 1.00 87.06 101 PRO A C 1
ATOM 834 O O . PRO A 1 101 ? 1.800 12.444 -6.326 1.00 87.06 101 PRO A O 1
ATOM 837 N N . SER A 1 102 ? 2.967 14.224 -7.031 1.00 91.81 102 SER A N 1
ATOM 838 C CA . SER A 1 102 ? 2.375 14.253 -8.376 1.00 91.81 102 SER A CA 1
ATOM 839 C C . SER A 1 102 ? 2.880 13.139 -9.303 1.00 91.81 102 SER A C 1
ATOM 841 O O . SER A 1 102 ? 2.229 12.837 -10.300 1.00 91.81 102 SER A O 1
ATOM 843 N N . TYR A 1 103 ? 4.014 12.501 -8.989 1.00 95.19 103 TYR A N 1
ATOM 844 C CA . TYR A 1 103 ? 4.580 11.423 -9.811 1.00 95.19 103 TYR A CA 1
ATOM 845 C C . TYR A 1 103 ? 3.805 10.115 -9.669 1.00 95.19 103 TYR A C 1
ATOM 847 O O . TYR A 1 103 ? 3.785 9.310 -10.597 1.00 95.19 103 TYR A O 1
ATOM 855 N N . THR A 1 104 ? 3.167 9.896 -8.518 1.00 97.31 104 THR A N 1
ATOM 856 C CA . THR A 1 104 ? 2.198 8.812 -8.352 1.00 97.31 104 THR A CA 1
ATOM 857 C C . THR A 1 104 ? 0.833 9.318 -8.834 1.00 97.31 104 THR A C 1
ATOM 859 O O . THR A 1 104 ? 0.243 10.186 -8.177 1.00 97.31 104 THR A O 1
ATOM 862 N N . PRO A 1 105 ? 0.331 8.825 -9.983 1.00 97.25 105 PRO A N 1
ATOM 863 C CA . PRO A 1 105 ? -0.860 9.370 -10.619 1.00 97.25 105 PRO A CA 1
ATOM 864 C C . PRO A 1 105 ? -2.101 9.092 -9.777 1.00 97.25 105 PRO A C 1
ATOM 866 O O . PRO A 1 105 ? -2.240 8.019 -9.196 1.00 97.25 105 PRO A O 1
ATOM 869 N N . GLU A 1 106 ? -3.021 10.047 -9.753 1.00 98.25 106 GLU A N 1
ATOM 870 C CA . GLU A 1 106 ? -4.351 9.833 -9.190 1.00 98.25 106 GLU A CA 1
ATOM 871 C C . GLU A 1 106 ? -5.300 9.354 -10.279 1.00 98.25 106 GLU A C 1
ATOM 873 O O . GLU A 1 106 ? -5.225 9.795 -11.427 1.00 98.25 106 GLU A O 1
ATOM 878 N N . GLY A 1 107 ? -6.188 8.438 -9.922 1.00 98.25 107 GLY A N 1
ATOM 879 C CA . GLY A 1 107 ? -7.168 7.895 -10.845 1.00 98.25 107 GLY A CA 1
ATOM 880 C C . GLY A 1 107 ? -7.677 6.525 -10.433 1.00 98.25 107 GLY A C 1
ATOM 881 O O . GLY A 1 107 ? -7.304 5.967 -9.399 1.00 98.25 107 GLY A O 1
ATOM 882 N N . LYS A 1 108 ? -8.547 5.989 -11.284 1.00 98.56 108 LYS A N 1
ATOM 883 C CA . LYS A 1 108 ? -9.095 4.640 -11.173 1.00 98.56 108 LYS A CA 1
ATOM 884 C C . LYS A 1 108 ? -8.447 3.784 -12.257 1.00 98.56 108 LYS A C 1
ATOM 886 O O . LYS A 1 108 ? -8.567 4.081 -13.442 1.00 98.56 108 LYS A O 1
ATOM 891 N N . PHE A 1 109 ? -7.736 2.755 -11.833 1.00 98.75 109 PHE A N 1
ATOM 892 C CA . PHE A 1 109 ? -6.908 1.887 -12.660 1.00 98.75 109 PHE A CA 1
ATOM 893 C C . PHE A 1 109 ? -7.256 0.418 -12.411 1.00 98.75 109 PHE A C 1
ATOM 895 O O . PHE A 1 109 ? -8.183 0.099 -11.665 1.00 98.75 109 PHE A O 1
ATOM 902 N N . THR A 1 110 ? -6.484 -0.479 -13.019 1.00 98.75 110 THR A N 1
ATOM 903 C CA . THR A 1 110 ? -6.527 -1.922 -12.770 1.00 98.75 110 THR A CA 1
ATOM 904 C C . THR A 1 110 ? -5.120 -2.509 -12.725 1.00 98.75 110 THR A C 1
ATOM 906 O O . THR A 1 110 ? -4.170 -1.895 -13.217 1.00 98.75 110 THR A O 1
ATOM 909 N N . ILE A 1 111 ? -4.969 -3.706 -12.156 1.00 98.69 111 ILE A N 1
ATOM 910 C CA . ILE A 1 111 ? -3.739 -4.495 -12.314 1.00 98.69 111 ILE A CA 1
ATOM 911 C C . ILE A 1 111 ? -3.731 -5.144 -13.699 1.00 98.69 111 ILE A C 1
ATOM 913 O O . ILE A 1 111 ? -4.630 -5.915 -14.013 1.00 98.69 111 ILE A O 1
ATOM 917 N N . VAL A 1 112 ? -2.719 -4.876 -14.522 1.00 98.25 112 VAL A N 1
ATOM 918 C CA . VAL A 1 112 ? -2.664 -5.365 -15.918 1.00 98.25 112 VAL A CA 1
ATOM 919 C C . VAL A 1 112 ? -1.564 -6.386 -16.177 1.00 98.25 112 VAL A C 1
ATOM 921 O O . VAL A 1 112 ? -1.634 -7.127 -17.151 1.00 98.25 112 VAL A O 1
ATOM 924 N N . ASN A 1 113 ? -0.556 -6.463 -15.310 1.00 98.19 113 ASN A N 1
ATOM 925 C CA . ASN A 1 113 ? 0.472 -7.496 -15.377 1.00 98.19 113 ASN A CA 1
ATOM 926 C C . ASN A 1 113 ? 1.050 -7.788 -13.989 1.00 98.19 113 ASN A C 1
ATOM 928 O O . ASN A 1 113 ? 0.938 -6.978 -13.067 1.00 98.19 113 ASN A O 1
ATOM 932 N N . LYS A 1 114 ? 1.672 -8.961 -13.864 1.00 98.44 114 LYS A N 1
ATOM 933 C CA . LYS A 1 114 ? 2.338 -9.438 -12.654 1.00 98.44 114 LYS A CA 1
ATOM 934 C C . LYS A 1 114 ? 3.653 -10.106 -13.039 1.00 98.44 114 LYS A C 1
ATOM 936 O O . LYS A 1 114 ? 3.677 -10.884 -13.988 1.00 98.44 114 LYS A O 1
ATOM 941 N N . MET A 1 115 ? 4.729 -9.819 -12.313 1.00 98.38 115 MET A N 1
ATOM 942 C CA . MET A 1 115 ? 6.037 -10.441 -12.540 1.00 98.38 115 MET A CA 1
ATOM 943 C C . MET A 1 115 ? 6.683 -10.852 -11.219 1.00 98.38 115 MET A C 1
ATOM 945 O O . MET A 1 115 ? 6.728 -10.070 -10.267 1.00 98.38 115 MET A O 1
ATOM 949 N N . VAL A 1 116 ? 7.212 -12.074 -11.194 1.00 98.50 116 VAL A N 1
ATOM 950 C CA . VAL A 1 116 ? 8.111 -12.567 -10.146 1.00 98.50 116 VAL A CA 1
ATOM 951 C C . VAL A 1 116 ? 9.537 -12.217 -10.551 1.00 98.50 116 VAL A C 1
ATOM 953 O O . VAL A 1 116 ? 9.901 -12.397 -11.711 1.00 98.50 116 VAL A O 1
ATOM 956 N N . ASN A 1 117 ? 10.333 -11.712 -9.608 1.00 98.00 117 ASN A N 1
ATOM 957 C CA . ASN A 1 117 ? 11.727 -11.319 -9.820 1.00 98.00 117 ASN A CA 1
ATOM 958 C C . ASN A 1 117 ? 11.908 -10.416 -11.058 1.00 98.00 117 ASN A C 1
ATOM 960 O O . ASN A 1 117 ? 12.667 -10.756 -11.967 1.00 98.00 117 ASN A O 1
ATOM 964 N N . PRO A 1 118 ? 11.206 -9.267 -11.128 1.00 97.44 118 PRO A N 1
ATOM 965 C CA . PRO A 1 118 ? 11.253 -8.391 -12.294 1.00 97.44 118 PRO A CA 1
ATOM 966 C C . PRO A 1 118 ? 12.667 -7.842 -12.519 1.00 97.44 118 PRO A C 1
ATOM 968 O O . PRO A 1 118 ? 13.334 -7.407 -11.582 1.00 97.44 118 PRO A O 1
ATOM 971 N N . ARG A 1 119 ? 13.124 -7.783 -13.772 1.00 96.62 119 ARG A N 1
ATOM 972 C CA . ARG A 1 119 ? 14.338 -7.030 -14.125 1.00 96.62 119 ARG A CA 1
ATOM 973 C C . ARG A 1 119 ? 14.067 -5.531 -13.984 1.00 96.62 119 ARG A C 1
ATOM 975 O O . ARG A 1 119 ? 13.084 -5.035 -14.530 1.00 96.62 119 ARG A O 1
ATOM 982 N N . TRP A 1 120 ? 14.972 -4.791 -13.344 1.00 96.38 120 TRP A N 1
ATOM 983 C CA . TRP A 1 120 ? 14.911 -3.330 -13.340 1.00 96.38 120 TRP A CA 1
ATOM 984 C C . TRP A 1 120 ? 15.753 -2.750 -14.475 1.00 96.38 120 TRP A C 1
ATOM 986 O O . TRP A 1 120 ? 16.964 -2.950 -14.537 1.00 96.38 120 TRP A O 1
ATOM 996 N N . GLY A 1 121 ? 15.118 -2.009 -15.383 1.00 94.31 121 GLY A N 1
ATOM 997 C CA . GLY A 1 121 ? 15.768 -1.422 -16.561 1.00 94.31 121 GLY A CA 1
ATOM 998 C C . GLY A 1 121 ? 16.622 -0.177 -16.293 1.00 94.31 121 GLY A C 1
ATOM 999 O O . GLY A 1 121 ? 16.992 0.499 -17.244 1.00 94.31 121 GLY A O 1
ATOM 1000 N N . GLY A 1 122 ? 16.882 0.180 -15.031 1.00 92.75 122 GLY A N 1
ATOM 1001 C CA . GLY A 1 122 ? 17.693 1.351 -14.669 1.00 92.75 122 GLY A CA 1
ATOM 1002 C C . GLY A 1 122 ? 16.966 2.698 -14.739 1.00 92.75 122 GLY A C 1
ATOM 1003 O O . GLY A 1 122 ? 17.520 3.716 -14.334 1.00 92.75 122 GLY A O 1
ATOM 1004 N N . ALA A 1 123 ? 15.726 2.724 -15.248 1.00 88.81 123 ALA A N 1
ATOM 1005 C CA . ALA A 1 123 ? 14.886 3.921 -15.389 1.00 88.81 123 ALA A CA 1
ATOM 1006 C C . ALA A 1 123 ? 15.584 5.118 -16.080 1.00 88.81 123 ALA A C 1
ATOM 1008 O O . ALA A 1 123 ? 15.234 6.267 -15.828 1.00 88.81 123 ALA A O 1
ATOM 1009 N N . GLY A 1 124 ? 16.590 4.847 -16.923 1.00 90.56 124 GLY A N 1
ATOM 1010 C CA . GLY A 1 124 ? 17.417 5.866 -17.579 1.00 90.56 124 GLY A CA 1
ATOM 1011 C C . GLY A 1 124 ? 18.384 6.619 -16.655 1.00 90.56 124 GLY A C 1
ATOM 1012 O O . GLY A 1 124 ? 19.038 7.548 -17.112 1.00 90.56 124 GLY A O 1
ATOM 1013 N N . ILE A 1 125 ? 18.479 6.242 -15.375 1.00 90.75 125 ILE A N 1
ATOM 1014 C CA . ILE A 1 125 ? 19.287 6.938 -14.356 1.00 90.75 125 ILE A CA 1
ATOM 1015 C C . ILE A 1 125 ? 20.378 6.064 -13.729 1.00 90.75 125 ILE A C 1
ATOM 1017 O O . ILE A 1 125 ? 21.206 6.567 -12.976 1.00 90.75 125 ILE A O 1
ATOM 1021 N N . ALA A 1 126 ? 20.365 4.759 -13.994 1.00 93.50 126 ALA A N 1
ATOM 1022 C CA . ALA A 1 126 ? 21.322 3.810 -13.446 1.00 93.50 126 ALA A CA 1
ATOM 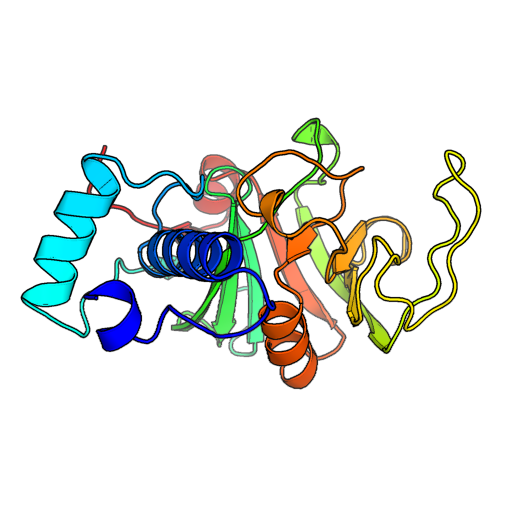1023 C C . ALA A 1 126 ? 21.491 2.600 -14.369 1.00 93.50 126 ALA A C 1
ATOM 1025 O O . ALA A 1 126 ? 20.694 2.369 -15.281 1.00 93.50 126 ALA A O 1
ATOM 1026 N N . THR A 1 127 ? 22.510 1.794 -14.091 1.00 95.69 127 THR A N 1
ATOM 1027 C CA . THR A 1 127 ? 22.717 0.507 -14.756 1.00 95.69 127 THR A CA 1
ATOM 1028 C C . THR A 1 127 ? 21.559 -0.451 -14.442 1.00 95.69 127 THR A C 1
ATOM 1030 O O . THR A 1 127 ? 21.131 -0.527 -13.287 1.00 95.69 127 THR A O 1
ATOM 1033 N N . PRO A 1 128 ? 21.041 -1.200 -15.434 1.00 96.88 128 PRO A N 1
ATOM 1034 C CA . PRO A 1 128 ? 20.023 -2.213 -15.194 1.00 96.88 128 PRO A CA 1
ATOM 1035 C C . PRO A 1 128 ? 20.462 -3.258 -14.165 1.00 96.88 128 PRO A C 1
ATOM 1037 O O . PRO A 1 128 ? 21.602 -3.718 -14.188 1.00 96.88 128 PRO A O 1
ATOM 1040 N N . VAL A 1 129 ? 19.528 -3.689 -13.321 1.00 97.38 129 VAL A N 1
ATOM 1041 C CA . VAL A 1 129 ? 19.755 -4.732 -12.314 1.00 97.38 129 VAL A CA 1
ATOM 1042 C C . VAL A 1 129 ? 18.922 -5.959 -12.669 1.00 97.38 129 VAL A C 1
ATOM 1044 O O . VAL A 1 129 ? 17.745 -5.855 -13.033 1.00 97.38 129 VAL A O 1
ATOM 1047 N N . ALA A 1 130 ? 19.548 -7.133 -12.603 1.00 96.88 130 ALA A N 1
ATOM 1048 C CA . ALA A 1 130 ? 18.898 -8.401 -12.906 1.00 96.88 130 ALA A CA 1
ATOM 1049 C C . ALA A 1 130 ? 17.756 -8.713 -11.922 1.00 96.88 130 ALA A C 1
ATOM 1051 O O . ALA A 1 130 ? 17.760 -8.297 -10.759 1.00 96.88 130 ALA A O 1
ATOM 1052 N N . GLY A 1 131 ? 16.766 -9.466 -12.400 1.00 97.19 131 GLY A N 1
ATOM 1053 C CA . GLY A 1 131 ? 15.702 -10.002 -11.556 1.00 97.19 131 GLY A CA 1
ATOM 1054 C C . GLY A 1 131 ? 16.252 -10.923 -10.467 1.00 97.19 131 GLY A C 1
ATOM 1055 O O . GLY A 1 131 ? 17.220 -11.641 -10.701 1.00 97.19 131 GLY A O 1
ATOM 1056 N N . GLY A 1 132 ? 15.653 -10.888 -9.275 1.00 94.81 132 GLY A N 1
ATOM 1057 C CA . GLY A 1 132 ? 16.044 -11.743 -8.145 1.00 94.81 132 GLY A CA 1
ATOM 1058 C C . GLY A 1 132 ? 17.290 -11.279 -7.381 1.00 94.81 132 GLY A C 1
ATOM 1059 O O . GLY A 1 132 ? 17.636 -11.882 -6.372 1.00 94.81 132 GLY A O 1
ATOM 1060 N N . SER A 1 133 ? 17.951 -10.204 -7.818 1.00 96.69 133 SER A N 1
ATOM 1061 C CA . SER A 1 133 ? 19.040 -9.592 -7.053 1.00 96.69 133 SER A CA 1
ATOM 1062 C C . SER A 1 133 ? 18.498 -8.847 -5.821 1.00 96.69 133 SER A C 1
ATOM 1064 O O . SER A 1 133 ? 17.543 -8.080 -5.975 1.00 96.69 133 SER A O 1
ATOM 1066 N N . PRO A 1 134 ? 19.131 -8.973 -4.636 1.00 94.31 134 PRO A N 1
ATOM 1067 C CA . PRO A 1 134 ? 18.798 -8.161 -3.460 1.00 94.31 134 PRO A CA 1
ATOM 1068 C C . PRO A 1 134 ? 18.927 -6.649 -3.701 1.00 94.31 134 PRO A C 1
ATOM 1070 O O . PRO A 1 134 ? 18.196 -5.859 -3.110 1.00 94.31 134 PRO A O 1
ATOM 1073 N N . GLU A 1 135 ? 19.804 -6.249 -4.628 1.00 95.12 135 GLU A N 1
ATOM 1074 C CA . GLU A 1 135 ? 20.037 -4.849 -4.998 1.00 95.12 135 GLU A CA 1
ATOM 1075 C C . GLU A 1 135 ? 18.993 -4.302 -5.975 1.00 95.12 135 GLU A C 1
ATOM 1077 O O . GLU A 1 135 ? 19.051 -3.134 -6.357 1.00 95.12 135 GLU A O 1
ATOM 1082 N N . ASN A 1 136 ? 18.038 -5.121 -6.418 1.00 96.75 136 ASN A N 1
ATOM 1083 C CA . ASN A 1 136 ? 17.046 -4.707 -7.395 1.00 96.75 136 ASN A CA 1
ATOM 1084 C C . ASN A 1 136 ? 16.034 -3.721 -6.774 1.00 96.75 136 ASN A C 1
ATOM 1086 O O . ASN A 1 136 ? 15.276 -4.106 -5.880 1.00 96.75 136 ASN A O 1
ATOM 1090 N N . PRO A 1 137 ? 15.923 -2.472 -7.272 1.00 96.31 137 PRO A N 1
ATOM 1091 C CA . PRO A 1 137 ? 14.999 -1.484 -6.708 1.00 96.31 137 PRO A CA 1
ATOM 1092 C C . PRO A 1 137 ? 13.515 -1.848 -6.821 1.00 96.31 137 PRO A C 1
ATOM 1094 O O . PRO A 1 137 ? 12.691 -1.231 -6.144 1.00 96.31 137 PRO A O 1
ATOM 1097 N N . LEU A 1 138 ? 13.164 -2.819 -7.673 1.00 97.19 138 LEU A N 1
ATOM 1098 C CA . LEU A 1 138 ? 11.807 -3.351 -7.790 1.00 97.19 138 LEU A CA 1
ATOM 1099 C C . LEU A 1 138 ? 11.499 -4.450 -6.759 1.00 97.19 138 LEU A C 1
ATOM 1101 O O . LEU A 1 138 ? 10.338 -4.823 -6.597 1.00 97.19 138 LEU A O 1
ATOM 1105 N N . GLY A 1 139 ? 12.510 -4.959 -6.049 1.00 97.19 139 GLY A N 1
ATOM 1106 C CA . GLY A 1 139 ? 12.384 -6.129 -5.186 1.00 97.19 139 GLY A CA 1
ATOM 1107 C C . GLY A 1 139 ? 11.989 -7.385 -5.971 1.00 97.19 139 GLY A C 1
ATOM 1108 O O . GLY A 1 139 ? 12.367 -7.563 -7.131 1.00 97.19 139 GLY A O 1
ATOM 1109 N N . TYR A 1 140 ? 11.209 -8.260 -5.334 1.00 97.75 140 TYR A N 1
ATOM 1110 C CA . TYR A 1 140 ? 10.931 -9.605 -5.854 1.00 97.75 140 TYR A CA 1
ATOM 1111 C C . TYR A 1 140 ? 9.569 -9.769 -6.528 1.00 97.75 140 TYR A C 1
ATOM 1113 O O . TYR A 1 140 ? 9.312 -10.814 -7.127 1.00 97.75 140 TYR A O 1
ATOM 1121 N N . ARG A 1 141 ? 8.677 -8.778 -6.438 1.00 98.56 141 ARG A N 1
ATOM 1122 C CA . ARG A 1 141 ? 7.345 -8.816 -7.057 1.00 98.56 141 ARG A CA 1
ATOM 1123 C C . ARG A 1 141 ? 7.007 -7.476 -7.675 1.00 98.56 141 ARG A C 1
ATOM 1125 O O . ARG A 1 141 ? 7.303 -6.430 -7.105 1.00 98.56 141 ARG A O 1
ATOM 1132 N N . TRP A 1 142 ? 6.338 -7.535 -8.817 1.00 98.56 142 TRP A N 1
ATOM 1133 C CA . TRP A 1 142 ? 5.788 -6.384 -9.518 1.00 98.56 142 TRP A CA 1
ATOM 1134 C C . TRP A 1 142 ? 4.335 -6.645 -9.890 1.00 98.56 142 TRP A C 1
ATOM 1136 O O . TRP A 1 142 ? 4.017 -7.698 -10.442 1.00 98.56 142 TRP A O 1
ATOM 1146 N N . MET A 1 143 ? 3.476 -5.662 -9.639 1.00 98.81 143 MET A N 1
ATOM 1147 C CA . MET A 1 143 ? 2.092 -5.618 -10.098 1.00 98.81 143 MET A CA 1
ATOM 1148 C C . MET A 1 143 ? 1.873 -4.302 -10.845 1.00 98.81 143 MET A C 1
ATOM 1150 O O . MET A 1 143 ? 1.814 -3.230 -10.239 1.00 98.81 143 MET A O 1
ATOM 1154 N N . GLY A 1 144 ? 1.805 -4.377 -12.174 1.00 98.44 144 GLY A N 1
ATOM 1155 C CA . GLY A 1 144 ? 1.689 -3.213 -13.045 1.00 98.44 144 GLY A CA 1
ATOM 1156 C C . GLY A 1 144 ? 0.292 -2.610 -12.989 1.00 98.44 144 GLY A C 1
ATOM 1157 O O . GLY A 1 144 ? -0.693 -3.308 -13.226 1.00 98.44 144 GLY A O 1
ATOM 1158 N N . VAL A 1 145 ? 0.211 -1.310 -12.711 1.00 98.25 145 VAL A N 1
ATOM 1159 C CA . VAL A 1 145 ? -1.037 -0.539 -12.713 1.00 98.25 145 VAL A CA 1
ATOM 1160 C C . VAL A 1 145 ? -1.294 -0.033 -14.132 1.00 98.25 145 VAL A C 1
ATOM 1162 O O . VAL A 1 145 ? -0.373 0.467 -14.769 1.00 98.25 145 VAL A O 1
ATOM 1165 N N . SER A 1 146 ? -2.532 -0.107 -14.628 1.00 98.25 146 SER A N 1
ATOM 1166 C CA . SER A 1 146 ? -2.914 0.190 -16.026 1.00 98.25 146 SER A CA 1
ATOM 1167 C C . SER A 1 146 ? -2.536 1.583 -16.551 1.00 98.25 146 SER A C 1
ATOM 1169 O O . SER A 1 146 ? -2.617 1.835 -17.756 1.00 98.25 146 SER A O 1
ATOM 1171 N N . TYR A 1 147 ? -2.065 2.481 -15.685 1.00 96.94 147 TYR A N 1
ATOM 1172 C CA . TYR A 1 147 ? -1.471 3.753 -16.067 1.00 96.94 147 TYR A CA 1
ATOM 1173 C C . TYR A 1 147 ? -0.367 3.572 -17.122 1.00 96.94 147 TYR A C 1
ATOM 1175 O O . TYR A 1 147 ? 0.622 2.866 -16.905 1.00 96.94 147 TYR A O 1
ATOM 1183 N N . LYS A 1 148 ? -0.547 4.225 -18.279 1.00 94.19 148 LYS A N 1
ATOM 1184 C CA . LYS A 1 148 ? 0.348 4.126 -19.448 1.00 94.19 148 LYS A CA 1
ATOM 1185 C C . LYS A 1 148 ? 0.670 2.672 -19.843 1.00 94.19 148 LYS A C 1
ATOM 1187 O O . LYS A 1 148 ? 1.798 2.354 -20.206 1.00 94.19 148 LYS A O 1
ATOM 1192 N N . GLY A 1 149 ? -0.320 1.782 -19.754 1.00 87.75 149 GLY A N 1
ATOM 1193 C CA . GLY A 1 149 ? -0.212 0.405 -20.241 1.00 87.75 149 GLY A CA 1
ATOM 1194 C C . GLY A 1 149 ? 0.473 -0.583 -19.292 1.00 87.75 149 GLY A C 1
ATOM 1195 O O . GLY A 1 149 ? 0.771 -1.696 -19.713 1.00 87.75 149 GLY A O 1
ATOM 1196 N N . GLY A 1 150 ? 0.723 -0.232 -18.023 1.00 84.88 150 GLY A N 1
ATOM 1197 C CA . GLY A 1 150 ? 1.184 -1.214 -17.026 1.00 84.88 150 GLY A CA 1
ATOM 1198 C C . GLY A 1 150 ? 2.684 -1.320 -16.799 1.00 84.88 150 GLY A C 1
ATOM 1199 O O . GLY A 1 150 ? 3.100 -2.075 -15.922 1.00 84.88 150 GLY A O 1
ATOM 1200 N N . GLY A 1 151 ? 3.495 -0.610 -17.586 1.00 87.12 151 GLY A N 1
ATOM 1201 C CA . GLY A 1 151 ? 4.958 -0.643 -17.480 1.00 87.12 151 GLY A CA 1
ATOM 1202 C C . GLY A 1 151 ? 5.569 0.543 -16.730 1.00 87.12 151 GLY A C 1
ATOM 1203 O O . GLY A 1 151 ? 6.725 0.475 -16.327 1.00 87.12 151 GLY A O 1
ATOM 1204 N N . SER A 1 152 ? 4.824 1.642 -16.549 1.00 90.31 152 SER A N 1
ATOM 1205 C CA . SER A 1 152 ? 5.370 2.888 -15.982 1.00 90.31 152 SER A CA 1
ATOM 1206 C C . SER A 1 152 ? 5.189 3.019 -14.471 1.00 90.31 152 SER A C 1
ATOM 1208 O O . SER A 1 152 ? 6.043 3.597 -13.804 1.00 90.31 152 SER A O 1
ATOM 1210 N N . ILE A 1 153 ? 4.073 2.521 -13.936 1.00 96.31 153 ILE A N 1
ATOM 1211 C CA . ILE A 1 153 ? 3.731 2.592 -12.512 1.00 96.31 153 ILE A CA 1
ATOM 1212 C C . ILE A 1 153 ? 3.316 1.198 -12.060 1.00 96.31 153 ILE A C 1
ATOM 1214 O O . ILE A 1 153 ? 2.470 0.559 -12.686 1.00 96.31 153 ILE A O 1
ATOM 1218 N N . GLY A 1 154 ? 3.903 0.738 -10.962 1.00 97.62 154 GLY A N 1
ATOM 1219 C CA . GLY A 1 154 ? 3.585 -0.550 -10.366 1.00 97.62 154 GLY A CA 1
ATOM 1220 C C . GLY A 1 154 ? 3.585 -0.492 -8.848 1.00 97.62 154 GLY A C 1
ATOM 1221 O O . GLY A 1 154 ? 4.187 0.402 -8.247 1.00 97.62 154 GLY A O 1
ATOM 1222 N N . ILE A 1 155 ? 2.904 -1.466 -8.254 1.00 98.75 155 ILE A N 1
ATOM 1223 C CA . ILE A 1 155 ? 3.035 -1.834 -6.847 1.00 98.75 155 ILE A CA 1
ATOM 1224 C C . ILE A 1 155 ? 4.112 -2.914 -6.787 1.00 98.75 155 ILE A C 1
ATOM 1226 O O . ILE A 1 155 ? 3.986 -3.948 -7.447 1.00 98.75 155 ILE A O 1
ATOM 1230 N N . HIS A 1 156 ? 5.200 -2.661 -6.070 1.00 98.62 156 HIS A N 1
ATOM 1231 C CA . HIS A 1 156 ? 6.356 -3.551 -6.085 1.00 98.62 156 HIS A CA 1
ATOM 1232 C C . HIS A 1 156 ? 7.114 -3.555 -4.753 1.00 98.62 156 HIS A C 1
ATOM 1234 O O . HIS A 1 156 ? 6.844 -2.744 -3.866 1.00 98.62 156 HIS A O 1
ATOM 1240 N N . GLY A 1 157 ? 8.065 -4.480 -4.620 1.00 98.12 157 GLY A N 1
ATOM 1241 C CA . GLY A 1 157 ? 8.966 -4.572 -3.468 1.00 98.12 157 GLY A CA 1
ATOM 1242 C C . GLY A 1 157 ? 9.973 -3.423 -3.421 1.00 98.12 157 GLY A C 1
ATOM 1243 O O . GLY A 1 157 ? 9.752 -2.365 -4.001 1.00 98.12 157 GLY A O 1
ATOM 1244 N N . ASN A 1 158 ? 11.104 -3.581 -2.743 1.00 96.12 158 ASN A N 1
ATOM 1245 C CA . ASN A 1 158 ? 12.169 -2.575 -2.778 1.00 96.12 158 ASN A CA 1
ATOM 1246 C C . ASN A 1 158 ? 13.506 -3.125 -2.247 1.00 96.12 158 ASN A C 1
ATOM 1248 O O . ASN A 1 158 ? 13.532 -4.159 -1.587 1.00 96.12 158 ASN A O 1
ATOM 1252 N N . ASN A 1 159 ? 14.595 -2.390 -2.478 1.00 95.62 159 ASN A N 1
ATOM 1253 C CA . ASN A 1 159 ? 15.930 -2.649 -1.914 1.00 95.62 159 ASN A CA 1
ATOM 1254 C C . ASN A 1 159 ? 16.343 -1.629 -0.826 1.00 95.62 159 ASN A C 1
ATOM 1256 O O . ASN A 1 159 ? 17.480 -1.621 -0.372 1.00 95.62 159 ASN A O 1
ATOM 1260 N N . SER A 1 160 ? 15.441 -0.733 -0.418 1.00 95.69 160 SER A N 1
ATOM 1261 C CA . SER A 1 160 ? 15.693 0.346 0.544 1.00 95.69 160 SER A CA 1
ATOM 1262 C C . SER A 1 160 ? 14.567 0.378 1.587 1.00 95.69 160 SER A C 1
ATOM 1264 O O . SER A 1 160 ? 13.663 1.221 1.509 1.00 95.69 160 SER A O 1
ATOM 1266 N N . PRO A 1 161 ? 14.550 -0.578 2.536 1.00 94.31 161 PRO A N 1
ATOM 1267 C CA . PRO A 1 161 ? 13.384 -0.848 3.385 1.00 94.31 161 PRO A CA 1
ATOM 1268 C C . PRO A 1 161 ? 12.955 0.350 4.235 1.00 94.31 161 PRO A C 1
ATOM 1270 O O . PRO A 1 161 ? 11.768 0.549 4.489 1.00 94.31 161 PRO A O 1
ATOM 1273 N N . THR A 1 162 ? 13.904 1.203 4.616 1.00 95.44 162 THR A N 1
ATOM 1274 C CA . THR A 1 162 ? 13.646 2.438 5.367 1.00 95.44 162 THR A CA 1
ATOM 1275 C C . THR A 1 162 ? 12.872 3.488 4.566 1.00 95.44 162 THR A C 1
ATOM 1277 O O . THR A 1 162 ? 12.339 4.421 5.162 1.00 95.44 162 THR A O 1
ATOM 1280 N N . SER A 1 163 ? 12.745 3.336 3.240 1.00 96.62 163 SER A N 1
ATOM 1281 C CA . SER A 1 163 ? 11.948 4.240 2.404 1.00 96.62 163 SER A CA 1
ATOM 1282 C C . SER A 1 163 ? 10.440 4.118 2.640 1.00 96.62 163 SER A C 1
ATOM 1284 O O . SER A 1 163 ? 9.714 5.073 2.373 1.00 96.62 163 SER A O 1
ATOM 1286 N N . ILE A 1 164 ? 9.949 2.988 3.159 1.00 98.25 164 ILE A N 1
ATOM 1287 C CA . ILE A 1 164 ? 8.521 2.773 3.431 1.00 98.25 164 ILE A CA 1
ATOM 1288 C C . ILE A 1 164 ? 8.017 3.781 4.472 1.00 98.25 164 ILE A C 1
ATOM 1290 O O . ILE A 1 164 ? 8.630 3.947 5.527 1.00 98.25 164 ILE A O 1
ATOM 1294 N N . GLY A 1 165 ? 6.908 4.464 4.175 1.00 96.94 165 GLY A N 1
ATOM 1295 C CA . GLY A 1 165 ? 6.417 5.604 4.954 1.00 96.94 165 GLY A CA 1
ATOM 1296 C C . GLY A 1 165 ? 6.991 6.961 4.527 1.00 96.94 165 GLY A C 1
ATOM 1297 O O . GLY A 1 165 ? 6.809 7.945 5.236 1.00 96.94 165 GLY A O 1
ATOM 1298 N N . THR A 1 166 ? 7.663 7.049 3.373 1.00 95.94 166 THR A N 1
ATOM 1299 C CA . THR A 1 166 ? 8.213 8.307 2.833 1.00 95.94 166 THR A CA 1
ATOM 1300 C C . THR A 1 166 ? 7.825 8.539 1.364 1.00 95.94 166 THR A C 1
ATOM 1302 O O . THR A 1 166 ? 7.220 7.684 0.709 1.00 95.94 166 THR A O 1
ATOM 1305 N N . ASN A 1 167 ? 8.183 9.708 0.828 1.00 94.94 167 ASN A N 1
ATOM 1306 C CA . ASN A 1 167 ? 8.112 10.018 -0.600 1.00 94.94 167 ASN A CA 1
ATOM 1307 C C . ASN A 1 167 ? 9.499 9.766 -1.218 1.00 94.94 167 ASN A C 1
ATOM 1309 O O . ASN A 1 167 ? 10.400 10.586 -1.053 1.00 94.94 167 ASN A O 1
ATOM 1313 N N . ALA A 1 168 ? 9.689 8.648 -1.924 1.00 93.56 168 ALA A N 1
ATOM 1314 C CA . ALA A 1 168 ? 11.028 8.184 -2.318 1.00 93.56 168 ALA A CA 1
ATOM 1315 C C . ALA A 1 168 ? 11.154 7.686 -3.766 1.00 93.56 168 ALA A C 1
ATOM 1317 O O . ALA A 1 168 ? 12.262 7.604 -4.296 1.00 93.56 168 ALA A O 1
ATOM 1318 N N . SER A 1 169 ? 10.053 7.308 -4.417 1.00 92.06 169 SER A N 1
ATOM 1319 C CA . SER A 1 169 ? 10.107 6.643 -5.722 1.00 92.06 169 SER A CA 1
ATOM 1320 C C . SER A 1 169 ? 10.060 7.630 -6.899 1.00 92.06 169 SER A C 1
ATOM 1322 O O . SER A 1 169 ? 9.893 8.839 -6.735 1.00 92.06 169 SER A O 1
ATOM 1324 N N . LEU A 1 170 ? 10.165 7.105 -8.123 1.00 92.06 170 LEU A N 1
ATOM 1325 C CA . LEU A 1 170 ? 9.898 7.851 -9.361 1.00 92.06 170 LEU A CA 1
ATOM 1326 C C . LEU A 1 170 ? 8.407 7.841 -9.758 1.00 92.06 170 LEU A C 1
ATOM 1328 O O . LEU A 1 170 ? 8.074 8.183 -10.884 1.00 92.06 170 LEU A O 1
ATOM 1332 N N . GLY A 1 171 ? 7.518 7.432 -8.848 1.00 94.75 171 GLY A N 1
ATOM 1333 C CA . GLY A 1 171 ? 6.067 7.365 -9.056 1.00 94.75 171 GLY A CA 1
ATOM 1334 C C . GLY A 1 171 ? 5.456 6.016 -8.671 1.00 94.75 171 GLY A C 1
ATOM 1335 O O . GLY A 1 171 ? 4.283 5.958 -8.309 1.00 94.75 171 GLY A O 1
ATOM 1336 N N . CYS A 1 172 ? 6.247 4.941 -8.683 1.00 97.38 172 CYS A N 1
ATOM 1337 C CA . CYS A 1 172 ? 5.794 3.613 -8.265 1.00 97.38 172 CYS A CA 1
ATOM 1338 C C . CYS A 1 172 ? 5.442 3.542 -6.770 1.00 97.38 172 CYS A C 1
ATOM 1340 O O . CYS A 1 172 ? 5.950 4.321 -5.958 1.00 97.38 172 CYS A O 1
ATOM 1342 N N . ILE A 1 173 ? 4.608 2.570 -6.412 1.00 98.56 173 ILE A N 1
ATOM 1343 C CA . ILE A 1 173 ? 4.208 2.275 -5.041 1.00 98.56 173 ILE A CA 1
ATOM 1344 C C . ILE A 1 173 ? 5.144 1.187 -4.507 1.00 98.56 173 ILE A C 1
ATOM 1346 O O . ILE A 1 173 ? 5.076 0.040 -4.944 1.00 98.56 173 ILE A O 1
ATOM 1350 N N . ARG A 1 174 ? 6.034 1.545 -3.578 1.00 98.56 174 ARG A N 1
ATOM 1351 C CA . ARG A 1 174 ? 6.958 0.591 -2.944 1.00 98.56 174 ARG A CA 1
ATOM 1352 C C . ARG A 1 174 ? 6.328 -0.009 -1.697 1.00 98.56 174 ARG A C 1
ATOM 1354 O O . ARG A 1 174 ? 5.694 0.710 -0.929 1.00 98.56 174 ARG A O 1
ATOM 1361 N N . MET A 1 175 ? 6.586 -1.286 -1.467 1.00 98.75 175 MET A N 1
ATOM 1362 C CA . MET A 1 175 ? 6.141 -2.058 -0.309 1.00 98.75 175 MET A CA 1
ATOM 1363 C C . MET A 1 175 ? 7.313 -2.819 0.310 1.00 98.75 175 MET A C 1
ATOM 1365 O O . MET A 1 175 ? 8.318 -3.080 -0.355 1.00 98.75 175 MET A O 1
ATOM 1369 N N . ILE A 1 176 ? 7.172 -3.211 1.579 1.00 98.56 176 ILE A N 1
ATOM 1370 C CA . ILE A 1 176 ? 8.075 -4.178 2.217 1.00 98.56 176 ILE A CA 1
ATOM 1371 C C . ILE A 1 176 ? 8.017 -5.490 1.417 1.00 98.56 176 ILE A C 1
ATOM 1373 O O . ILE A 1 176 ? 6.932 -5.915 1.025 1.00 98.56 176 ILE A O 1
ATOM 1377 N N . ASN A 1 177 ? 9.167 -6.127 1.164 1.00 98.38 177 ASN A N 1
ATOM 1378 C CA . ASN A 1 177 ? 9.239 -7.303 0.287 1.00 98.38 177 ASN A CA 1
ATOM 1379 C C . ASN A 1 177 ? 8.299 -8.441 0.723 1.00 98.38 177 ASN A C 1
ATOM 1381 O O . ASN A 1 177 ? 7.528 -8.918 -0.100 1.00 98.38 177 ASN A O 1
ATOM 1385 N N . SER A 1 178 ? 8.269 -8.807 2.007 1.00 98.25 178 SER A N 1
ATOM 1386 C CA . SER A 1 178 ? 7.362 -9.861 2.489 1.00 98.25 178 SER A CA 1
ATOM 1387 C C . SER A 1 178 ? 5.880 -9.482 2.388 1.00 98.25 178 SER A C 1
ATOM 1389 O O . SER A 1 178 ? 5.032 -10.344 2.178 1.00 98.25 178 SER A O 1
ATOM 1391 N N . ASP A 1 179 ? 5.553 -8.191 2.483 1.00 98.62 179 ASP A N 1
ATOM 1392 C CA . ASP A 1 179 ? 4.176 -7.707 2.378 1.00 98.62 179 ASP A CA 1
ATOM 1393 C C . ASP A 1 179 ? 3.694 -7.679 0.918 1.00 98.62 179 ASP A C 1
ATOM 1395 O O . ASP A 1 179 ? 2.548 -8.032 0.641 1.00 98.62 179 ASP A O 1
ATOM 1399 N N . VAL A 1 180 ? 4.555 -7.298 -0.037 1.00 98.69 180 VAL A N 1
ATOM 1400 C CA . VAL A 1 180 ? 4.196 -7.374 -1.465 1.00 98.69 180 VAL A CA 1
ATOM 1401 C C . VAL A 1 180 ? 4.129 -8.810 -1.957 1.00 98.69 180 VAL A C 1
ATOM 1403 O O . VAL A 1 180 ? 3.320 -9.095 -2.829 1.00 98.69 180 VAL A O 1
ATOM 1406 N N . GLU A 1 181 ? 4.954 -9.711 -1.423 1.00 98.62 181 GLU A N 1
ATOM 1407 C CA . GLU A 1 181 ? 4.885 -11.137 -1.742 1.00 98.62 181 GLU A CA 1
ATOM 1408 C C . GLU A 1 181 ? 3.556 -11.731 -1.301 1.00 98.62 181 GLU A C 1
ATOM 1410 O O . GLU A 1 181 ? 2.878 -12.355 -2.108 1.00 98.62 181 GLU A O 1
ATOM 1415 N N . GLU A 1 182 ? 3.129 -11.432 -0.077 1.00 98.50 182 GLU A N 1
ATOM 1416 C CA . GLU A 1 182 ? 1.818 -11.827 0.430 1.00 98.50 182 GLU A CA 1
ATOM 1417 C C . GLU A 1 182 ? 0.670 -11.276 -0.437 1.00 98.50 182 GLU A C 1
ATOM 1419 O O . GLU A 1 182 ? -0.197 -12.030 -0.883 1.00 98.50 182 GLU A O 1
ATOM 1424 N N . LEU A 1 183 ? 0.683 -9.969 -0.732 1.00 98.69 183 LEU A N 1
ATOM 1425 C CA . LEU A 1 183 ? -0.341 -9.335 -1.567 1.00 98.69 183 LEU A CA 1
ATOM 1426 C C . LEU A 1 183 ? -0.349 -9.910 -2.994 1.00 98.69 183 LEU A C 1
ATOM 1428 O O . LEU A 1 183 ? -1.411 -10.086 -3.596 1.00 98.69 183 LEU A O 1
ATOM 1432 N N . PHE A 1 184 ? 0.828 -10.215 -3.542 1.00 98.81 184 PHE A N 1
ATOM 1433 C CA . PHE A 1 184 ? 0.977 -10.759 -4.885 1.00 98.81 184 PHE A CA 1
ATOM 1434 C C . PHE A 1 184 ? 0.280 -12.110 -5.034 1.00 98.81 184 PHE A C 1
ATOM 1436 O O . PHE A 1 184 ? -0.285 -12.357 -6.095 1.00 98.81 184 PHE A O 1
ATOM 1443 N N . GLU A 1 185 ? 0.266 -12.967 -4.016 1.00 98.44 185 GLU A N 1
ATOM 1444 C CA . GLU A 1 185 ? -0.391 -14.278 -4.113 1.00 98.44 185 GLU A CA 1
ATOM 1445 C C . GLU A 1 185 ? -1.918 -14.165 -4.247 1.00 98.44 185 GLU A C 1
ATOM 1447 O O . GLU A 1 185 ? -2.544 -14.945 -4.966 1.00 98.44 185 GLU A O 1
ATOM 1452 N N . VAL A 1 186 ? -2.529 -13.156 -3.620 1.00 97.94 186 VAL A N 1
ATOM 1453 C CA . VAL A 1 186 ? -3.996 -13.009 -3.577 1.00 97.94 186 VAL A CA 1
ATOM 1454 C C . VAL A 1 186 ? -4.556 -12.086 -4.665 1.00 97.94 186 VAL A C 1
ATOM 1456 O O . VAL A 1 186 ? -5.694 -12.255 -5.111 1.00 97.94 186 VAL A O 1
ATOM 1459 N N . VAL A 1 187 ? -3.764 -11.124 -5.147 1.00 97.94 187 VAL A N 1
ATOM 1460 C CA . VAL A 1 187 ? -4.190 -10.158 -6.169 1.00 97.94 187 VAL A CA 1
ATOM 1461 C C . VAL A 1 187 ? -4.266 -10.800 -7.554 1.00 97.94 187 VAL A C 1
ATOM 1463 O O . VAL A 1 187 ? -3.290 -11.347 -8.075 1.00 97.94 187 VAL A O 1
ATOM 1466 N N . LYS A 1 188 ? -5.425 -10.669 -8.203 1.00 97.69 188 LYS A N 1
ATOM 1467 C CA . LYS A 1 188 ? -5.666 -11.139 -9.575 1.00 97.69 188 LYS A CA 1
ATOM 1468 C C . LYS A 1 188 ? -5.448 -10.015 -10.590 1.00 97.69 188 LYS A C 1
ATOM 1470 O O . LYS A 1 188 ? -5.464 -8.833 -10.250 1.00 97.69 188 LYS A O 1
ATOM 1475 N N . LEU A 1 189 ? -5.257 -10.384 -11.856 1.00 98.38 189 LEU A N 1
ATOM 1476 C CA . LEU A 1 189 ? -5.305 -9.411 -12.947 1.00 98.38 189 LEU A CA 1
ATOM 1477 C C . LEU A 1 189 ? -6.707 -8.795 -13.050 1.00 98.38 189 LEU A C 1
ATOM 1479 O O . LEU A 1 189 ? -7.702 -9.411 -12.672 1.00 98.38 189 LEU A O 1
ATOM 1483 N N . ASN A 1 190 ? -6.759 -7.584 -13.590 1.00 98.19 190 ASN A N 1
ATOM 1484 C CA . ASN A 1 190 ? -7.943 -6.763 -13.820 1.00 98.19 190 ASN A CA 1
ATOM 1485 C C . ASN A 1 190 ? -8.703 -6.314 -12.565 1.00 98.19 190 ASN A C 1
ATOM 1487 O O . ASN A 1 190 ? -9.733 -5.655 -12.709 1.00 98.19 190 ASN A O 1
ATOM 1491 N N . ILE A 1 191 ? -8.208 -6.589 -11.349 1.00 98.38 191 ILE A N 1
ATOM 1492 C CA . ILE A 1 191 ? -8.838 -6.018 -10.153 1.00 98.38 191 ILE A CA 1
ATOM 1493 C C . ILE A 1 191 ? -8.701 -4.487 -10.163 1.00 98.38 191 ILE A C 1
ATOM 1495 O O . ILE A 1 191 ? -7.651 -3.981 -10.585 1.00 98.38 191 ILE A O 1
ATOM 1499 N N . PRO A 1 192 ? -9.722 -3.740 -9.707 1.00 98.81 192 PRO A N 1
ATOM 1500 C CA . PRO A 1 192 ? -9.651 -2.288 -9.614 1.00 98.81 192 PRO A CA 1
ATOM 1501 C C . PRO A 1 192 ? -8.565 -1.815 -8.643 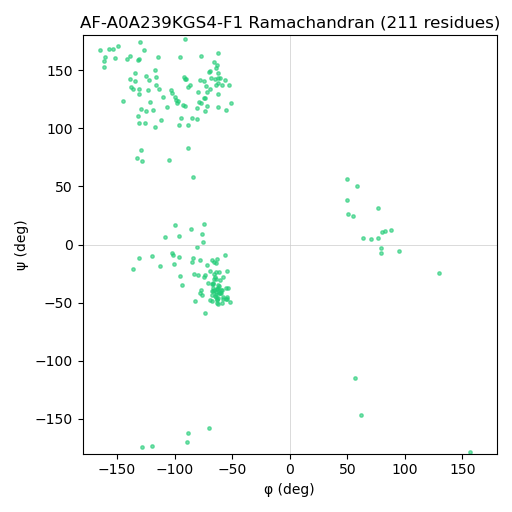1.00 98.81 192 PRO A C 1
ATOM 1503 O O . PRO A 1 192 ? -8.356 -2.404 -7.583 1.00 98.81 192 PRO A O 1
ATOM 1506 N N . VAL A 1 193 ? -7.910 -0.711 -8.995 1.00 98.81 193 VAL A N 1
ATOM 1507 C CA . VAL A 1 193 ? -6.930 -0.005 -8.165 1.00 98.81 193 VAL A CA 1
ATOM 1508 C C . VAL A 1 193 ? -7.269 1.476 -8.179 1.00 98.81 193 VAL A C 1
ATOM 1510 O O . VAL A 1 193 ? -7.129 2.135 -9.208 1.00 98.81 193 VAL A O 1
ATOM 1513 N N . TRP A 1 194 ? -7.733 2.023 -7.064 1.00 98.75 194 TRP A N 1
ATOM 1514 C CA . TRP A 1 194 ? -8.007 3.455 -6.941 1.00 98.75 194 TRP A CA 1
ATOM 1515 C C . TRP A 1 194 ? -6.847 4.135 -6.229 1.00 98.75 194 TRP A C 1
ATOM 1517 O O . TRP A 1 194 ? -6.440 3.712 -5.154 1.00 98.75 194 TRP A O 1
ATOM 1527 N N . ILE A 1 195 ? -6.299 5.187 -6.829 1.00 98.69 195 ILE A N 1
ATOM 1528 C CA . ILE A 1 195 ? -5.154 5.923 -6.293 1.00 98.69 195 ILE A CA 1
ATOM 1529 C C . ILE A 1 195 ? -5.570 7.376 -6.105 1.00 98.69 195 ILE A C 1
ATOM 1531 O O . ILE A 1 195 ? -5.976 8.026 -7.068 1.00 98.69 195 ILE A O 1
ATOM 1535 N N . GLY A 1 196 ? -5.463 7.897 -4.885 1.00 98.25 196 GLY A N 1
ATOM 1536 C CA . GLY A 1 196 ? -5.885 9.263 -4.578 1.00 98.25 196 GLY A CA 1
ATOM 1537 C C . GLY A 1 196 ? -5.266 9.816 -3.300 1.00 98.25 196 GLY A C 1
ATOM 1538 O O . GLY A 1 196 ? -4.778 9.070 -2.447 1.00 98.25 196 GLY A O 1
ATOM 1539 N N . SER A 1 197 ? -5.286 11.142 -3.163 1.00 97.25 197 SER A N 1
ATOM 1540 C CA . SER A 1 197 ? -5.175 11.794 -1.856 1.00 97.25 197 SER A CA 1
ATOM 1541 C C . SER A 1 197 ? -6.362 11.412 -0.963 1.00 97.25 197 SER A C 1
ATOM 1543 O O . SER A 1 197 ? -7.377 10.914 -1.451 1.00 97.25 197 SER A O 1
ATOM 1545 N N . HIS A 1 198 ? -6.264 11.663 0.342 1.00 95.50 198 HIS A N 1
ATOM 1546 C CA . HIS A 1 198 ? -7.372 11.407 1.266 1.00 95.50 198 HIS A CA 1
ATOM 1547 C C . HIS A 1 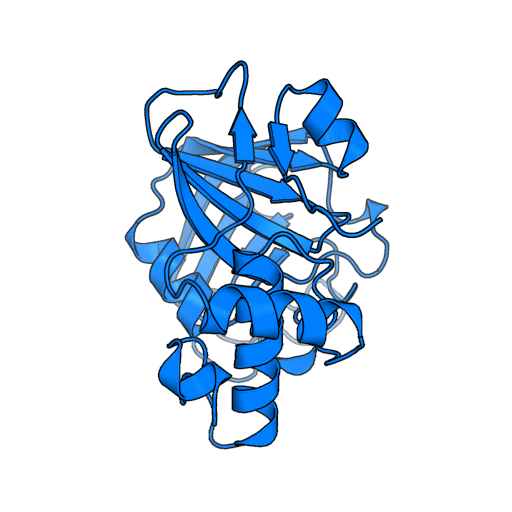198 ? -8.666 12.117 0.827 1.00 95.50 198 HIS A C 1
ATOM 1549 O O . HIS A 1 198 ? -9.702 11.473 0.702 1.00 95.50 198 HIS A O 1
ATOM 1555 N N . GLU A 1 199 ? -8.579 13.400 0.476 1.00 96.25 199 GLU A N 1
ATOM 1556 C CA . GLU A 1 199 ? -9.708 14.195 -0.026 1.00 96.25 199 GLU A CA 1
ATOM 1557 C C . GLU A 1 199 ? -10.287 13.625 -1.330 1.00 96.25 199 GLU A C 1
ATOM 1559 O O . GLU A 1 199 ? -11.502 13.546 -1.507 1.00 96.25 199 GLU A O 1
ATOM 1564 N N . LYS A 1 200 ? -9.424 13.187 -2.258 1.00 97.94 200 LYS A N 1
ATOM 1565 C CA . LYS A 1 200 ? -9.867 12.594 -3.525 1.00 97.94 200 LYS A CA 1
ATOM 1566 C C . LYS A 1 200 ? -10.590 11.266 -3.302 1.00 97.94 200 LYS A C 1
ATOM 1568 O O . LYS A 1 200 ? -11.580 10.993 -3.973 1.00 97.94 200 LYS A O 1
ATOM 1573 N N . LEU A 1 201 ? -10.108 10.452 -2.365 1.00 98.12 201 LEU A N 1
ATOM 1574 C CA . LEU A 1 201 ? -10.746 9.190 -1.997 1.00 98.12 201 LEU A CA 1
ATOM 1575 C C . LEU A 1 201 ? -12.110 9.420 -1.337 1.00 98.12 201 LEU A C 1
ATOM 1577 O O . LEU A 1 201 ? -13.066 8.742 -1.710 1.00 98.12 201 LEU A O 1
ATOM 1581 N N . GLN A 1 202 ? -12.241 10.431 -0.474 1.00 97.31 202 GLN A N 1
ATOM 1582 C CA . GLN A 1 202 ? -13.535 10.830 0.094 1.00 97.31 202 GLN A CA 1
ATOM 1583 C C . GLN A 1 202 ? -14.526 11.258 -0.998 1.00 97.31 202 GLN A C 1
ATOM 1585 O O . GLN A 1 202 ? -15.678 10.839 -0.978 1.00 97.31 202 GLN A O 1
ATOM 1590 N N . GLN A 1 203 ? -14.078 12.007 -2.015 1.00 97.88 203 GLN A N 1
ATOM 1591 C CA . GLN A 1 203 ? -14.909 12.343 -3.187 1.00 97.88 203 GLN A CA 1
ATOM 1592 C C . GLN A 1 203 ? -15.367 11.104 -3.977 1.00 97.88 203 GLN A C 1
ATOM 1594 O O . GLN A 1 203 ? -16.351 11.168 -4.711 1.00 97.88 203 GLN A O 1
ATOM 1599 N N . TRP A 1 204 ? -14.650 9.984 -3.870 1.00 98.19 204 TRP A N 1
ATOM 1600 C CA . TRP A 1 204 ? -15.023 8.707 -4.479 1.00 98.19 204 TRP A CA 1
ATOM 1601 C C . TRP A 1 204 ? -15.764 7.768 -3.518 1.00 98.19 204 TRP A C 1
ATOM 1603 O O . TRP A 1 204 ? -16.029 6.628 -3.899 1.00 98.19 204 TRP A O 1
ATOM 1613 N N . GLY A 1 205 ? -16.116 8.231 -2.315 1.00 97.94 205 GLY A N 1
ATOM 1614 C CA . GLY A 1 205 ? -16.848 7.453 -1.317 1.00 97.94 205 GLY A CA 1
ATOM 1615 C C . GLY A 1 205 ? -15.988 6.420 -0.589 1.00 97.94 205 GLY A C 1
ATOM 1616 O O . GLY A 1 205 ? -16.490 5.349 -0.259 1.00 97.94 205 GLY A O 1
ATOM 1617 N N . VAL A 1 206 ? -14.691 6.694 -0.397 1.00 98.06 206 VAL A N 1
ATOM 1618 C CA . VAL A 1 206 ? -13.776 5.879 0.418 1.00 98.06 206 VAL A CA 1
ATOM 1619 C C . VAL A 1 206 ? -13.240 6.717 1.574 1.00 98.06 206 VAL A C 1
ATOM 1621 O O . VAL A 1 206 ? -12.493 7.677 1.370 1.00 98.06 206 VAL A O 1
ATOM 1624 N N . TYR A 1 207 ? -13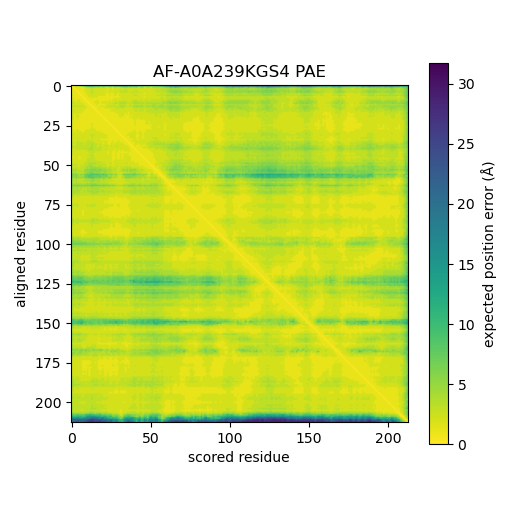.574 6.318 2.797 1.00 96.31 207 TYR A N 1
ATOM 1625 C CA . TYR A 1 207 ? -13.248 7.037 4.024 1.00 96.31 207 TYR A CA 1
ATOM 1626 C C . TYR A 1 207 ? -12.334 6.178 4.902 1.00 96.31 207 TYR A C 1
ATOM 1628 O O . TYR A 1 207 ? -12.783 5.261 5.580 1.00 96.31 207 TYR A O 1
ATOM 1636 N N . ASN A 1 208 ? -11.028 6.465 4.899 1.00 91.50 208 ASN A N 1
ATOM 1637 C CA . ASN A 1 208 ? -10.073 5.816 5.808 1.00 91.50 208 ASN A CA 1
ATOM 1638 C C . ASN A 1 208 ? -9.999 6.612 7.120 1.00 91.50 208 ASN A C 1
ATOM 1640 O O . ASN A 1 208 ? -9.128 7.476 7.267 1.00 91.50 208 ASN A O 1
ATOM 1644 N N . ASN A 1 209 ? -10.923 6.372 8.049 1.00 85.38 209 ASN A N 1
ATOM 1645 C CA . ASN A 1 209 ? -11.079 7.192 9.254 1.00 85.38 209 ASN A CA 1
ATOM 1646 C C . ASN A 1 209 ? -9.916 7.015 10.244 1.00 85.38 209 ASN A C 1
ATOM 1648 O O . ASN A 1 209 ? -9.336 5.936 10.353 1.00 85.38 209 ASN A O 1
ATOM 1652 N N . SER A 1 210 ? -9.583 8.074 10.984 1.00 80.19 210 SER A N 1
ATOM 1653 C CA . SER A 1 210 ? -8.660 8.057 12.130 1.00 80.19 210 SER A CA 1
ATOM 1654 C C . SER A 1 210 ? -9.146 9.063 13.176 1.00 80.19 210 SER A C 1
ATOM 1656 O O . SER A 1 210 ? -9.285 10.232 12.848 1.00 80.19 210 SER A O 1
ATOM 1658 N N . TYR A 1 211 ? -9.390 8.649 14.425 1.00 60.28 211 TYR A N 1
ATOM 1659 C CA . TYR A 1 211 ? -9.919 9.529 15.498 1.00 60.28 211 TYR A CA 1
ATOM 1660 C C . TYR A 1 211 ? -8.884 10.515 16.076 1.00 60.28 211 TYR A C 1
ATOM 1662 O O . TYR A 1 211 ? -9.058 10.988 17.196 1.00 60.28 211 TYR A O 1
ATOM 1670 N N . ILE A 1 212 ? -7.771 10.770 15.390 1.00 58.41 212 ILE A N 1
ATOM 1671 C CA . ILE A 1 212 ? -6.695 11.610 15.924 1.00 58.41 212 ILE A CA 1
ATOM 1672 C C . ILE A 1 212 ? -6.352 12.687 14.896 1.00 58.41 212 ILE A C 1
ATOM 1674 O O . ILE A 1 212 ? -5.304 12.609 14.262 1.00 58.41 212 ILE A O 1
ATOM 1678 N N . ASP A 1 213 ? -7.267 13.646 14.759 1.00 47.59 213 ASP A N 1
ATOM 1679 C CA . ASP A 1 213 ? -6.980 15.035 14.389 1.00 47.59 213 ASP A CA 1
ATOM 1680 C C . ASP A 1 213 ? -7.356 15.926 15.584 1.00 47.59 213 ASP A C 1
ATOM 1682 O O . ASP A 1 213 ? -8.465 15.725 16.139 1.00 47.59 213 ASP A O 1
#

Foldseek 3Di:
DLLVVLPLFDPLDPDPLLRLLSSLQQQCFQQLHQRASDCDPQVVVSSVVCVVPVPDHQAKWFDFDPAQAWAWEQALRSQKIFIDRRRHTPGIFFKEFALPSVLQPFDKWWFADKDFQDWAPCPVPGHTDGGPDLQHQQAGMWTFTCVVHRPRETEGEGNCSSNGSYNDDSGYIYGHNVVVVVVRVVDDGGHMYGYDHQVVCVVNRIHSDHPPD

Organism: NCBI:txid312168

pLDDT: mean 95.26, std 6.01, range [47.59, 98.88]